Protein 9ZB7 (pdb70)

Sequence (238 aa):
HHHHHHHHHSIRLPAHLRLQPIYWSRDDVAQWLKWAENEFSSLRRRPIDSNTFEMNGKALLLLTKEDFRYRSPHSGDELYELLQHHILLGRDLLEAARAGQDDEVRILMMANGADVNATDNDGYYTPLHHLAASSNGHLEIVEVLLKNGADVNASDLTGITPLHAAAATGHLEIVEVLLKHGADVNAYYDNDGHTPLHLAAKYGHLEIVEVLLKHGADVNAQDKFGKTAFDISSIDNGNEDLAEILQK

Nearest PDB structures (foldseek):
  9dvg-assembly1_A  TM=9.161E-01  e=9.389E-30  Homo sapiens
  9db5-assembly1_A  TM=6.749E-01  e=2.651E-31  Homo sapiens
  6z4s-assembly1_AAA  TM=9.333E-01  e=9.296E-18  Rattus norvegicus
  6z4q-assembly1_AAA  TM=8.966E-01  e=7.666E-18  Rattus norvegicus
  6zin-assembly1_AAA  TM=7.649E-01  e=4.299E-18  Rattus norvegicus

GO terms:
  GO:0000977 RNA polymerase II transcription regulatory region sequence-specific DNA binding (F, IDA)
  GO:0001227 DNA-binding transcription repressor activity, RNA polymerase II-specific (F, IDA)
  GO:0000122 negative regulation of transcription by RNA polymerase II (P, IDA)
  GO:0000122 negative regulation of transcription by RNA polymerase II (P, IMP)
  GO:0071425 hematopoietic stem cell proliferation (P, IMP)
  GO:0003700 DNA-binding transcription factor activity (F, TAS)
  GO:0005829 cytosol (C, TAS)
  GO:0005886 plasma membrane (C, TAS)
  GO:0005515 protein binding (F, IPI)
  GO:0019904 protein domain specific binding (F, IPI)

Structure (mmCIF, N/CA/C/O backbone):
data_9ZB7
#
_entry.id   9ZB7
#
_cell.length_a   83.690
_cell.length_b   83.690
_cell.length_c   58.491
_cell.angle_alpha   90.000
_cell.angle_beta   90.000
_cell.angle_gamma   120.000
#
_symmetry.space_group_name_H-M   'P 65'
#
loop_
_entity.id
_entity.type
_entity.pdbx_description
1 polymer 'Transcription factor ETV6,DARPin'
2 non-polymer '2-OXOGLUTARIC ACID'
3 non-polymer 'AMMONIUM ION'
4 non-polymer GLYCEROL
5 non-polymer ETHANOL
6 non-polymer 'POTASSIUM ION'
7 non-polymer 'CHLORIDE ION'
8 non-polymer 'PHOSPHATE ION'
9 water water
#
loop_
_atom_site.group_PDB
_atom_site.id
_atom_site.type_symbol
_atom_site.label_atom_id
_atom_site.label_alt_id
_atom_site.label_comp_id
_atom_site.label_asym_id
_atom_site.label_entity_id
_atom_site.label_seq_id
_atom_site.pdbx_PDB_ins_code
_atom_site.Cartn_x
_atom_site.Cartn_y
_atom_site.Cartn_z
_atom_site.occupancy
_atom_site.B_iso_or_equiv
_atom_site.auth_seq_id
_atom_site.auth_comp_id
_atom_site.auth_asym_id
_atom_site.auth_atom_id
_atom_site.pdbx_PDB_model_num
ATOM 1 N N . HIS A 1 4 ? 20.57600 -35.29200 1.99200 1.000 41.64371 4 HIS A N 1
ATOM 2 C CA . HIS A 1 4 ? 19.60600 -36.03700 2.76700 1.000 26.21126 4 HIS A CA 1
ATOM 3 C C . HIS A 1 4 ? 20.16500 -36.67800 4.00000 1.000 34.13856 4 HIS A C 1
ATOM 4 N N . HIS A 1 5 ? 19.38100 -36.51900 5.06000 1.000 37.07485 5 HIS A N 1
ATOM 5 C CA . HIS A 1 5 ? 19.84900 -36.77800 6.41800 1.000 34.34023 5 HIS A CA 1
ATOM 6 C C . HIS A 1 5 ? 18.65500 -36.96600 7.35300 1.000 28.21056 5 HIS A C 1
ATOM 7 O O . HIS A 1 5 ? 17.48500 -37.02400 6.94100 1.000 24.98313 5 HIS A O 1
ATOM 14 N N . HIS A 1 6 ? 18.99600 -37.16900 8.61500 1.000 28.31275 6 HIS A N 1
ATOM 15 C CA . HIS A 1 6 ? 18.01700 -37.35600 9.67500 1.000 27.43059 6 HIS A CA 1
ATOM 16 C C . HIS A 1 6 ? 17.80100 -35.97400 10.26100 1.000 27.80461 6 HIS A C 1
ATOM 17 O O . HIS A 1 6 ? 18.70200 -35.41200 10.88000 1.000 29.72103 6 HIS A O 1
ATOM 21 N N . HIS A 1 7 ? 16.64300 -35.40500 10.01800 1.000 27.32963 7 HIS A N 1
ATOM 22 C CA . HIS A 1 7 ? 16.36100 -34.05400 10.46600 1.000 27.28528 7 HIS A CA 1
ATOM 23 C C . HIS A 1 7 ? 15.87500 -34.10500 11.89200 1.000 31.17386 7 HIS A C 1
ATOM 24 O O . HIS A 1 7 ? 15.67300 -35.17900 12.46900 1.000 33.39496 7 HIS A O 1
ATOM 38 N N . HIS A 1 8 ? 15.74900 -32.92100 12.48800 1.000 31.33607 8 HIS A N 1
ATOM 39 C CA . HIS A 1 8 ? 15.37400 -32.78900 13.88400 1.000 32.41051 8 HIS A CA 1
ATOM 40 C C . HIS A 1 8 ? 14.36300 -31.65700 14.01500 1.000 31.87083 8 HIS A C 1
ATOM 41 O O . HIS A 1 8 ? 13.94500 -31.04700 13.02400 1.000 29.52863 8 HIS A O 1
ATOM 45 N N . HIS A 1 9 ? 13.94400 -31.39300 15.24700 1.000 33.95185 9 HIS A N 1
ATOM 46 C CA . HIS A 1 9 ? 13.03300 -30.28700 15.48600 1.000 35.51715 9 HIS A CA 1
ATOM 47 C C . HIS A 1 9 ? 13.71800 -28.96400 15.15800 1.000 34.18195 9 HIS A C 1
ATOM 48 O O . HIS A 1 9 ? 14.94700 -28.85700 15.11300 1.000 34.80599 9 HIS A O 1
ATOM 62 N N . HIS A 1 10 ? 12.89700 -27.94400 14.94700 1.000 32.43878 10 HIS A N 1
ATOM 63 C CA . HIS A 1 10 ? 13.41700 -26.58800 14.65900 1.000 33.67864 10 HIS A CA 1
ATOM 64 C C . HIS A 1 10 ? 14.04000 -26.04600 15.94300 1.000 36.27372 10 HIS A C 1
ATOM 65 O O . HIS A 1 10 ? 13.33400 -25.87800 16.94300 1.000 35.20410 10 HIS A O 1
ATOM 79 N N . HIS A 1 11 ? 15.32900 -25.76500 15.89700 1.000 37.92492 11 HIS A N 1
ATOM 80 C CA . HIS A 1 11 ? 16.03700 -25.25500 17.09400 1.000 42.84959 11 HIS A CA 1
ATOM 81 C C . HIS A 1 11 ? 15.40900 -23.93600 17.53400 1.000 41.03214 11 HIS A C 1
ATOM 82 O O . HIS A 1 11 ? 15.24900 -23.06600 16.67300 1.000 38.88352 11 HIS A O 1
ATOM 96 N N . HIS A 1 12 ? 14.97800 -23.86000 18.79100 1.000 40.89714 12 HIS A N 1
ATOM 97 C CA . HIS A 1 12 ? 14.43000 -22.61700 19.39700 1.000 40.55731 12 HIS A CA 1
ATOM 98 C C . HIS A 1 12 ? 12.91800 -22.75100 19.55200 1.000 39.87982 12 HIS A C 1
ATOM 99 O O . HIS A 1 12 ? 12.30900 -21.89600 20.20800 1.000 41.40336 12 HIS A O 1
ATOM 102 N N . SER A 1 13 ? 12.33400 -23.79500 18.98200 1.000 38.05254 13 SER A N 1
ATOM 103 C CA . SER A 1 13 ? 10.88500 -24.02500 19.17000 1.000 37.88719 13 SER A CA 1
ATOM 104 C C . SER A 1 13 ? 10.64100 -24.45700 20.62100 1.000 37.68642 13 SER A C 1
ATOM 105 O O . SER A 1 13 ? 11.46100 -25.20800 21.16900 1.000 38.58255 13 SER A O 1
ATOM 113 N N . ILE A 1 14 ? 9.54900 -23.98300 21.20200 1.000 36.11373 14 ILE A N 1
ATOM 114 C CA . ILE A 1 14 ? 9.20100 -24.36500 22.59600 1.000 36.72409 14 ILE A CA 1
ATOM 115 C C . ILE A 1 14 ? 8.70600 -25.81300 22.56700 1.000 33.23684 14 ILE A C 1
ATOM 116 O O . ILE A 1 14 ? 7.75500 -26.09100 21.83000 1.000 34.44348 14 ILE A O 1
ATOM 132 N N . ARG A 1 15 ? 9.36300 -26.68900 23.30600 1.000 29.66410 15 ARG A N 1
ATOM 133 C CA . ARG A 1 15 ? 8.92900 -28.10200 23.42600 1.000 29.89182 15 ARG A CA 1
ATOM 134 C C . ARG A 1 15 ? 8.60400 -28.35200 24.90000 1.000 28.97949 15 ARG A C 1
ATOM 135 O O . ARG A 1 15 ? 9.51400 -28.31900 25.72900 1.000 30.30374 15 ARG A O 1
ATOM 156 N N . LEU A 1 16 ? 7.34200 -28.62100 25.20300 1.000 27.71769 16 LEU A N 1
ATOM 157 C CA . LEU A 1 16 ? 6.93300 -28.73900 26.58900 1.000 26.81364 16 LEU A CA 1
ATOM 158 C C . LEU A 1 16 ? 7.22700 -30.13400 27.13800 1.000 27.45267 16 LEU A C 1
ATOM 159 O O . LEU A 1 16 ? 7.21200 -31.12600 26.39600 1.000 30.57063 16 LEU A O 1
ATOM 175 N N . PRO A 1 17 ? 7.47900 -30.23900 28.43900 1.000 26.90850 17 PRO A N 1
ATOM 176 C CA . PRO A 1 17 ? 7.66400 -31.56500 29.04900 1.000 27.98927 17 PRO A CA 1
ATOM 177 C C . PRO A 1 17 ? 6.37200 -32.36400 29.13900 1.000 27.71713 17 PRO A C 1
ATOM 178 O O . PRO A 1 17 ? 5.28500 -31.84700 28.85200 1.000 27.85240 17 PRO A O 1
ATOM 189 N N . ALA A 1 18 ? 6.48600 -33.61700 29.59700 1.000 28.90098 18 ALA A N 1
ATOM 190 C CA . ALA A 1 18 ? 5.38800 -34.57100 29.46400 1.000 29.47551 18 ALA A CA 1
ATOM 191 C C . ALA A 1 18 ? 4.16300 -34.16400 30.27000 1.000 27.49799 18 ALA A C 1
ATOM 192 O O . ALA A 1 18 ? 3.02700 -34.36800 29.82300 1.000 27.72758 18 ALA A O 1
ATOM 199 N N . HIS A 1 19 ? 4.35800 -33.63600 31.47900 1.000 26.90729 19 HIS A N 1
ATOM 200 C CA . HIS A 1 19 ? 3.20700 -33.24200 32.28700 1.000 27.94693 19 HIS A CA 1
ATOM 201 C C . HIS A 1 19 ? 2.44300 -32.07100 31.68500 1.000 25.35469 19 HIS A C 1
ATOM 202 O O . HIS A 1 19 ? 1.31500 -31.79900 32.12200 1.000 27.21155 19 HIS A O 1
ATOM 216 N N . LEU A 1 20 ? 3.02800 -31.36800 30.70900 1.000 24.14683 20 LEU A N 1
ATOM 217 C CA . LEU A 1 20 ? 2.42900 -30.16800 30.14100 1.000 24.05413 20 LEU A CA 1
ATOM 218 C C . LEU A 1 20 ? 1.95500 -30.36100 28.70900 1.000 24.20733 20 LEU A C 1
ATOM 219 O O . LEU A 1 20 ? 1.72600 -29.37600 28.00100 1.000 26.08741 20 LEU A O 1
ATOM 235 N N . ARG A 1 21 ? 1.74900 -31.61700 28.29500 1.000 24.93834 21 ARG A N 1
ATOM 236 C CA . ARG A 1 21 ? 1.26700 -31.91800 26.95100 1.000 26.05336 21 ARG A CA 1
ATOM 237 C C . ARG A 1 21 ? -0.14300 -31.38500 26.71600 1.000 24.20305 21 ARG A C 1
ATOM 238 O O . ARG A 1 21 ? -0.48400 -31.01400 25.58100 1.000 28.06202 21 ARG A O 1
ATOM 242 N N . LEU A 1 22 ? -0.96000 -31.29600 27.75900 1.000 23.99777 22 LEU A N 1
ATOM 243 C CA . LEU A 1 22 ? -2.32000 -30.85600 27.54200 1.000 22.61935 22 LEU A CA 1
ATOM 244 C C . LEU A 1 22 ? -2.36800 -29.33900 27.36900 1.000 19.70578 22 LEU A C 1
ATOM 245 O O . LEU A 1 22 ? -1.45800 -28.60200 27.76000 1.000 20.15485 22 LEU A O 1
ATOM 261 N N . GLN A 1 23 ? -3.46800 -28.87500 26.79900 1.000 18.94504 23 GLN A N 1
ATOM 262 C CA . GLN A 1 23 ? -3.69700 -27.44900 26.72900 1.000 18.90510 23 GLN A CA 1
ATOM 263 C C . GLN A 1 23 ? -3.72200 -26.87800 28.14500 1.000 16.73116 23 GLN A C 1
ATOM 264 O O . GLN A 1 23 ? -4.21100 -27.53500 29.07200 1.000 16.80517 23 GLN A O 1
ATOM 278 N N . PRO A 1 24 ? -3.28800 -25.62200 28.31800 1.000 16.05519 24 PRO A N 1
ATOM 279 C CA . PRO A 1 24 ? -3.25600 -25.02300 29.65700 1.000 15.11368 24 PRO A CA 1
ATOM 280 C C . PRO A 1 24 ? -4.58600 -25.03000 30.38000 1.000 15.63661 24 PRO A C 1
ATOM 281 O O . PRO A 1 24 ? -4.58400 -25.12500 31.61100 1.000 16.00211 24 PRO A O 1
ATOM 292 N N . ILE A 1 25 ? -5.72100 -24.95300 29.68100 1.000 15.71845 25 ILE A N 1
ATOM 293 C CA . ILE A 1 25 ? -7.00100 -25.02900 30.37900 1.000 18.66500 25 ILE A CA 1
ATOM 294 C C . ILE A 1 25 ? -7.14600 -26.31300 31.18200 1.000 17.61492 25 ILE A C 1
ATOM 295 O O . ILE A 1 25 ? -7.94500 -26.37500 32.1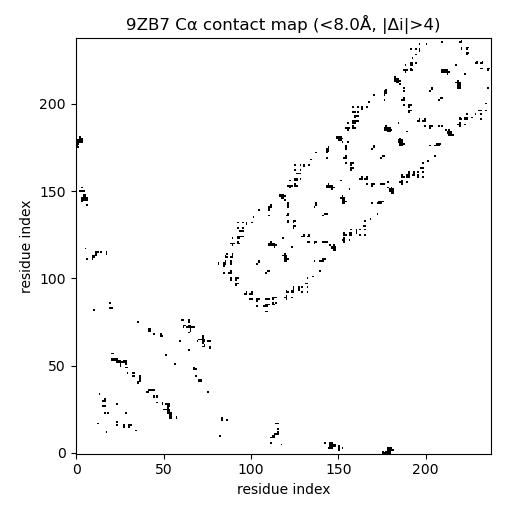1400 1.000 19.77500 25 ILE A O 1
ATOM 311 N N . TYR A 1 26 ? -6.42900 -27.35900 30.81600 1.000 17.56035 26 TYR A N 1
ATOM 312 C CA . TYR A 1 26 ? -6.50900 -28.62700 31.51700 1.000 18.28276 26 TYR A CA 1
ATOM 313 C C . TYR A 1 26 ? -5.39200 -28.81300 32.52600 1.000 17.40335 26 TYR A C 1
ATOM 314 O O . TYR A 1 26 ? -5.33200 -29.86700 33.16500 1.000 19.63739 26 TYR A O 1
ATOM 332 N N . TRP A 1 27 ? -4.51500 -27.82500 32.70500 1.000 15.51482 27 TRP A N 1
ATOM 333 C CA . TRP A 1 27 ? -3.42400 -28.00500 33.64900 1.000 15.25691 27 TRP A CA 1
ATOM 334 C C . TRP A 1 27 ? -3.96600 -28.02400 35.06200 1.000 14.91068 27 TRP A C 1
ATOM 335 O O . TRP A 1 27 ? -4.74500 -27.14600 35.45900 1.000 15.30926 27 TRP A O 1
ATOM 356 N N . SER A 1 28 ? -3.53000 -29.01500 35.82400 1.000 14.15659 28 SER A N 1
ATOM 357 C CA . SER A 1 28 ? -3.87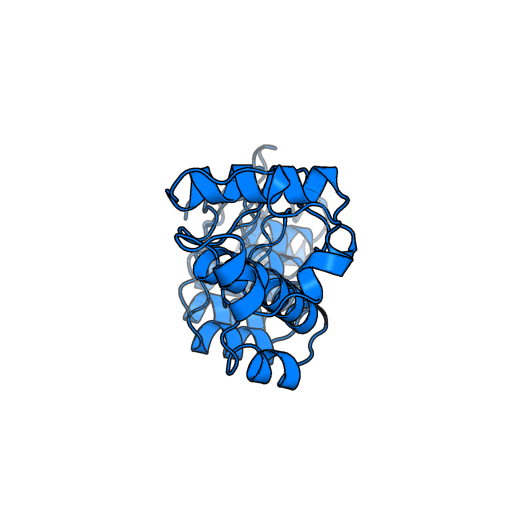000 -29.11400 37.22600 1.000 14.76440 28 SER A CA 1
ATOM 358 C C . SER A 1 28 ? -3.02100 -28.14300 38.03800 1.000 14.25648 28 SER A C 1
ATOM 359 O O . SER A 1 28 ? -2.08600 -27.51500 37.53700 1.000 14.76804 28 SER A O 1
ATOM 367 N N . ARG A 1 29 ? -3.31100 -28.08000 39.33100 1.000 15.45743 29 ARG A N 1
ATOM 368 C CA . ARG A 1 29 ? -2.43500 -27.36400 40.24900 1.000 16.13613 29 ARG A CA 1
ATOM 369 C C . ARG A 1 29 ? -0.99500 -27.87500 40.17400 1.000 16.57277 29 ARG A C 1
ATOM 370 O O . ARG A 1 29 ? -0.04800 -27.08400 40.18200 1.000 18.12975 29 ARG A O 1
ATOM 391 N N . ASP A 1 30 ? -0.80500 -29.19200 40.16500 1.000 18.09862 30 ASP A N 1
ATOM 392 C CA . ASP A 1 30 ? 0.53500 -29.76000 40.03600 1.000 20.13792 30 ASP A CA 1
ATOM 393 C C . ASP A 1 30 ? 1.20100 -29.33200 38.73900 1.000 17.58078 30 ASP A C 1
ATOM 394 O O . ASP A 1 30 ? 2.39800 -29.01000 38.73000 1.000 19.96336 30 ASP A O 1
ATOM 403 N N . ASP A 1 31 ? 0.44400 -29.31500 37.64200 1.000 17.37705 31 ASP A N 1
ATOM 404 C CA . ASP A 1 31 ? 1.01300 -28.93900 36.35300 1.000 16.58538 31 ASP A CA 1
ATOM 405 C C . ASP A 1 31 ? 1.49600 -27.50300 36.35900 1.000 15.99316 31 ASP A C 1
ATOM 406 O O . ASP A 1 31 ? 2.52600 -27.19900 35.76100 1.000 16.34161 31 ASP A O 1
ATOM 415 N N . VAL A 1 32 ? 0.75200 -26.59500 37.00200 1.000 15.67510 32 VAL A N 1
ATOM 416 C CA . VAL A 1 32 ? 1.18700 -25.20500 37.09000 1.000 14.92557 32 VAL A CA 1
ATOM 417 C C . VAL A 1 32 ? 2.53300 -25.12000 37.78500 1.000 15.13292 32 VAL A C 1
ATOM 418 O O . VAL A 1 32 ? 3.44200 -24.42900 37.31800 1.000 15.99411 32 VAL A O 1
ATOM 431 N N . ALA A 1 33 ? 2.69900 -25.87100 38.87300 1.000 16.44102 33 ALA A N 1
ATOM 432 C CA . ALA A 1 33 ? 3.97500 -25.87800 39.57600 1.000 17.63793 33 ALA A CA 1
ATOM 433 C C . ALA A 1 33 ? 5.07900 -26.43600 38.68600 1.000 17.59986 33 ALA A C 1
ATOM 434 O O . ALA A 1 33 ? 6.20100 -25.91300 38.66600 1.000 18.93902 33 ALA A O 1
ATOM 441 N N . GLN A 1 34 ? 4.78100 -27.49800 37.94300 1.000 18.08125 34 GLN A N 1
ATOM 442 C CA . GLN A 1 34 ? 5.78800 -28.05500 37.04200 1.000 19.65960 34 GLN A CA 1
ATOM 443 C C . GLN A 1 34 ? 6.15500 -27.07600 35.93500 1.000 18.09868 34 GLN A C 1
ATOM 444 O O . GLN A 1 34 ? 7.31000 -27.02600 35.49900 1.000 19.05675 34 GLN A O 1
ATOM 458 N N . TRP A 1 35 ? 5.17000 -26.33200 35.43300 1.000 17.39972 35 TRP A N 1
ATOM 459 C CA . TRP A 1 35 ? 5.45000 -25.34500 34.39600 1.000 15.29923 35 TRP A CA 1
ATOM 460 C C . TRP A 1 35 ? 6.41600 -24.29000 34.90600 1.000 15.37382 35 TRP A C 1
ATOM 461 O O . TRP A 1 35 ? 7.34900 -23.90300 34.19900 1.000 16.04664 35 TRP A O 1
ATOM 482 N N . LEU A 1 36 ? 6.19500 -23.79400 36.12200 1.000 15.38500 36 LEU A N 1
ATOM 483 C CA . LEU A 1 36 ? 7.10500 -22.79500 36.67400 1.000 16.55377 36 LEU A CA 1
ATOM 484 C C . LEU A 1 36 ? 8.52300 -23.33500 36.78200 1.000 16.41235 36 LEU A C 1
ATOM 485 O O . LEU A 1 36 ? 9.48800 -22.63700 36.45100 1.000 17.05482 36 LEU A O 1
ATOM 501 N N . LYS A 1 37 ? 8.66900 -24.57500 37.24800 1.000 17.88248 37 LYS A N 1
ATOM 502 C CA . LYS A 1 37 ? 9.99700 -25.16800 37.39800 1.000 19.03765 37 LYS A CA 1
ATOM 503 C C . LYS A 1 37 ? 10.65900 -25.37400 36.04600 1.000 18.88404 37 LYS A C 1
ATOM 504 O O . LYS A 1 37 ? 11.85600 -25.09000 35.87600 1.000 19.70061 37 LYS A O 1
ATOM 508 N N . TRP A 1 38 ? 9.89000 -25.85100 35.06700 1.000 17.84110 38 TRP A N 1
ATOM 509 C CA . TRP A 1 38 ? 10.44900 -26.05300 33.74100 1.000 16.83608 38 TRP A CA 1
ATOM 510 C C . TRP A 1 38 ? 10.87200 -24.72900 33.14200 1.000 15.73155 38 TRP A C 1
ATOM 511 O O . TRP A 1 38 ? 11.96300 -24.62200 32.57000 1.000 17.17962 38 TRP A O 1
ATOM 532 N N . ALA A 1 39 ? 10.02400 -23.70900 33.26400 1.000 15.55453 39 ALA A N 1
ATOM 533 C CA . ALA A 1 39 ? 10.32100 -22.40800 32.68000 1.000 15.19570 39 ALA A CA 1
ATOM 534 C C . ALA A 1 39 ? 11.55800 -21.78500 33.29400 1.000 15.39773 39 ALA A C 1
ATOM 535 O O . ALA A 1 39 ? 12.37200 -21.18500 32.58900 1.000 15.16948 39 ALA A O 1
ATOM 542 N N . GLU A 1 40 ? 11.71700 -21.90400 34.60800 1.000 16.06780 40 GLU A N 1
ATOM 543 C CA . GLU A 1 40 ? 12.88100 -21.32100 35.25500 1.000 16.90929 40 GLU A CA 1
ATOM 544 C C . GLU A 1 40 ? 14.15100 -21.89600 34.65600 1.000 16.03241 40 GLU A C 1
ATOM 545 O O . GLU A 1 40 ? 15.12700 -21.17700 34.41700 1.000 17.03184 40 GLU A O 1
ATOM 557 N N . ASN A 1 41 ? 14.16600 -23.20000 34.40900 1.000 17.26631 41 ASN A N 1
ATOM 558 C CA . ASN A 1 41 ? 15.35200 -23.81600 33.83300 1.000 19.03239 41 ASN A CA 1
ATOM 559 C C . ASN A 1 41 ? 15.48800 -23.51900 32.34400 1.000 17.95500 41 ASN A C 1
ATOM 560 O O . ASN A 1 41 ? 16.57200 -23.17200 31.87100 1.000 19.94826 41 ASN A O 1
ATOM 571 N N . GLU A 1 42 ? 14.40800 -23.65600 31.58400 1.000 16.88478 42 GLU A N 1
ATOM 572 C CA . GLU A 1 42 ? 14.50600 -23.49400 30.13800 1.000 16.92757 42 GLU A CA 1
ATOM 573 C C . GLU A 1 42 ? 14.90100 -22.07500 29.74400 1.000 15.02809 42 GLU A C 1
ATOM 574 O O . GLU A 1 42 ? 15.60100 -21.88300 28.73800 1.000 16.06284 42 GLU A O 1
ATOM 586 N N . PHE A 1 43 ? 14.47400 -21.08200 30.52600 1.000 14.52135 43 PHE A N 1
ATOM 587 C CA . PHE A 1 43 ? 14.64400 -19.67400 30.19100 1.000 14.80642 43 PHE A CA 1
ATOM 588 C C . PHE A 1 43 ? 15.65100 -18.98500 31.09000 1.000 14.07346 43 PHE A C 1
ATOM 589 O O . PHE A 1 43 ? 15.85300 -17.77600 30.95700 1.000 14.55140 43 PHE A O 1
ATOM 606 N N . SER A 1 44 ? 16.31900 -19.74700 31.95900 1.000 13.63326 44 SER A N 1
ATOM 607 C CA A SER A 1 44 ? 17.35300 -19.22600 32.85700 0.739 14.16734 44 SER A CA 1
ATOM 608 C CA B SER A 1 44 ? 17.35300 -19.22700 32.85300 0.261 14.43838 44 SER A CA 1
ATOM 609 C C . SER A 1 44 ? 16.85400 -18.04000 33.67600 1.000 14.88626 44 SER A C 1
ATOM 610 O O . SER A 1 44 ? 17.50800 -17.00500 33.77700 1.000 16.20192 44 SER A O 1
ATOM 625 N N . LEU A 1 45 ? 15.70400 -18.22200 34.31000 1.000 15.13481 45 LEU A N 1
ATOM 626 C CA . LEU A 1 45 ? 15.07100 -17.17200 35.09500 1.000 16.22096 45 LEU A CA 1
ATOM 627 C C . LEU A 1 45 ? 15.55000 -17.20000 36.54500 1.000 19.81034 45 LEU A C 1
ATOM 628 O O . LEU A 1 45 ? 16.07000 -18.19800 37.02800 1.000 20.55948 45 LEU A O 1
ATOM 644 N N . ARG A 1 46 ? 15.36900 -16.07600 37.23900 1.000 21.40815 46 ARG A N 1
ATOM 645 C CA A ARG A 1 46 ? 15.59200 -16.03400 38.67800 0.380 25.21093 46 ARG A CA 1
ATOM 646 C CA B ARG A 1 46 ? 15.57400 -16.01200 38.68100 0.449 24.79439 46 ARG A CA 1
ATOM 647 C CA C ARG A 1 46 ? 15.65300 -16.10000 38.66000 0.171 21.02926 46 ARG A CA 1
ATOM 648 C C . ARG A 1 46 ? 14.67900 -17.03300 39.37000 1.000 23.78720 46 ARG A C 1
ATOM 649 O O . ARG A 1 46 ? 13.62700 -17.40100 38.84200 1.000 22.45077 46 ARG A O 1
ATOM 667 N N . PRO A 1 47 ? 15.03300 -17.49800 40.56100 1.000 26.84973 47 PRO A N 1
ATOM 668 C CA . PRO A 1 47 ? 14.21100 -18.52600 41.21300 1.000 27.81746 47 PRO A CA 1
ATOM 669 C C . PRO A 1 47 ? 12.75800 -18.10700 41.38700 1.000 28.68678 47 PRO A C 1
ATOM 670 O O . PRO A 1 47 ? 12.45200 -16.98600 41.79400 1.000 29.56708 47 PRO A O 1
ATOM 681 N N . ILE A 1 48 ? 11.86100 -19.03300 41.07300 1.000 28.98932 48 ILE A N 1
ATOM 682 C CA . ILE A 1 48 ? 10.42500 -18.81500 41.18100 1.000 32.08408 48 ILE A CA 1
ATOM 683 C C . ILE A 1 48 ? 9.90700 -19.71300 42.29800 1.000 37.42063 48 ILE A C 1
ATOM 684 O O . ILE A 1 48 ? 10.09200 -20.93600 42.26100 1.000 38.55392 48 ILE A O 1
ATOM 700 N N . ASP A 1 49 ? 9.25200 -19.10300 43.28300 1.000 42.47062 49 ASP A N 1
ATOM 701 C CA . ASP A 1 49 ? 8.57800 -19.83200 44.35400 1.000 48.36742 49 ASP A CA 1
ATOM 702 C C . ASP A 1 49 ? 7.24400 -20.35500 43.83400 1.000 44.87880 49 ASP A C 1
ATOM 703 O O . ASP A 1 49 ? 6.38600 -19.56600 43.42800 1.000 45.05286 49 ASP A O 1
ATOM 712 N N . SER A 1 50 ? 7.06400 -21.68000 43.85100 1.000 44.19036 50 SER A N 1
ATOM 713 C CA . SER A 1 50 ? 5.84000 -22.25200 43.29500 1.000 43.53205 50 SER A CA 1
ATOM 714 C C . SER A 1 50 ? 4.60300 -21.75100 44.03100 1.000 39.60230 50 SER A C 1
ATOM 715 O O . SER A 1 50 ? 3.50500 -21.71100 43.45800 1.000 40.06129 50 SER A O 1
ATOM 723 N N . ASN A 1 51 ? 4.75000 -21.37900 45.29600 1.000 35.15268 51 ASN A N 1
ATOM 724 C CA . ASN A 1 51 ? 3.59300 -20.90700 46.04500 1.000 33.60536 51 ASN A CA 1
ATOM 725 C C . ASN A 1 51 ? 3.14100 -19.52500 45.60400 1.000 32.87505 51 ASN A C 1
ATOM 726 O O . ASN A 1 51 ? 2.16000 -19.01400 46.14900 1.000 33.10885 51 ASN A O 1
ATOM 737 N N . THR A 1 52 ? 3.83800 -18.89800 44.65700 1.000 29.87353 52 THR A N 1
ATOM 738 C CA . THR A 1 52 ? 3.40100 -17.60700 44.14500 1.000 29.48976 52 THR A CA 1
ATOM 739 C C . THR A 1 52 ? 2.31000 -17.73700 43.09900 1.000 24.57257 52 THR A C 1
ATOM 740 O O . THR A 1 52 ? 1.77300 -16.71600 42.67600 1.000 25.30030 52 THR A O 1
ATOM 751 N N . PHE A 1 53 ? 1.98900 -18.95900 42.65400 1.000 20.57061 53 PHE A N 1
ATOM 752 C CA . PHE A 1 53 ? 0.83900 -19.20100 41.76600 1.000 18.32892 53 PHE A CA 1
ATOM 753 C C . PHE A 1 53 ? 0.02200 -20.39400 42.25800 1.000 18.11978 53 PHE A C 1
ATOM 754 O O . PHE A 1 53 ? 0.10800 -21.48400 41.69900 1.000 20.35973 53 PHE A O 1
ATOM 771 N N . GLU A 1 54 ? -0.78400 -20.18700 43.28600 1.000 16.76191 54 GLU A N 1
ATOM 772 C CA . GLU A 1 54 ? -1.55700 -21.27500 43.89500 1.000 17.83692 54 GLU A CA 1
ATOM 773 C C . GLU A 1 54 ? -2.90400 -21.38500 43.18800 1.000 16.25672 54 GLU A C 1
ATOM 774 O O . GLU A 1 54 ? -3.92600 -20.87000 43.64900 1.000 17.23732 54 GLU A O 1
ATOM 786 N N . MET A 1 55 ? -2.89400 -22.07500 42.04300 1.000 16.39172 55 MET A N 1
ATOM 787 C CA . MET A 1 55 ? -4.06000 -22.12800 41.17200 1.000 14.80854 55 MET A CA 1
ATOM 788 C C . MET A 1 55 ? -3.81000 -23.13100 40.05300 1.000 14.02756 55 MET A C 1
ATOM 789 O O . MET A 1 55 ? -2.69300 -23.61800 39.86200 1.000 15.97704 55 MET A O 1
ATOM 803 N N . ASN A 1 56 ? -4.86500 -23.43000 39.30400 1.000 13.42372 56 ASN A N 1
ATOM 804 C CA . ASN A 1 56 ? -4.75400 -24.31800 38.15800 1.000 13.39395 56 ASN A CA 1
ATOM 805 C C . ASN A 1 56 ? -4.60000 -23.52900 36.85800 1.000 13.84881 56 ASN A C 1
ATOM 806 O O . ASN A 1 56 ? -4.47900 -22.31600 36.83500 1.000 14.27287 56 ASN A O 1
ATOM 817 N N . GLY A 1 57 ? -4.54400 -24.25200 35.74700 1.000 13.72892 57 GLY A N 1
ATOM 818 C CA . GLY A 1 57 ? -4.30500 -23.59500 34.47800 1.000 14.87073 57 GLY A CA 1
ATOM 819 C C . GLY A 1 57 ? -5.42300 -22.66600 34.06900 1.000 14.93647 57 GLY A C 1
ATOM 820 O O . GLY A 1 57 ? -5.17200 -21.60900 33.48700 1.000 15.21010 57 GLY A O 1
ATOM 824 N N . LYS A 1 58 ? -6.66800 -23.06400 34.30700 1.000 14.51653 58 LYS A N 1
ATOM 825 C CA . LYS A 1 58 ? -7.78200 -22.17100 34.01200 1.000 16.79460 58 LYS A CA 1
ATOM 826 C C . LYS A 1 58 ? -7.59700 -20.83100 34.69800 1.000 15.71657 58 LYS A C 1
ATOM 827 O O . LYS A 1 58 ? -7.89600 -19.77200 34.12800 1.000 17.68102 58 LYS A O 1
ATOM 846 N N . ALA A 1 59 ? -7.13900 -20.86700 35.94100 1.000 14.85760 59 ALA A N 1
ATOM 847 C CA . ALA A 1 59 ? -6.90700 -19.64300 36.69700 1.000 15.29643 59 ALA A CA 1
ATOM 848 C C . ALA A 1 59 ? -5.76600 -18.84600 36.09400 1.000 15.95408 59 ALA A C 1
ATOM 849 O O . ALA A 1 59 ? -5.83200 -17.61900 36.00200 1.000 16.22255 59 ALA A O 1
ATOM 856 N N . LEU A 1 60 ? -4.69100 -19.52600 35.70000 1.000 14.97106 60 LEU A N 1
ATOM 857 C CA . LEU A 1 60 ? -3.56400 -18.82600 35.09400 1.000 15.55174 60 LEU A CA 1
ATOM 858 C C . LEU A 1 60 ? -4.02000 -18.02300 33.90900 1.000 15.10133 60 LEU A C 1
ATOM 859 O O . LEU A 1 60 ? -3.50800 -16.92800 33.64400 1.000 16.37786 60 LEU A O 1
ATOM 875 N N . LEU A 1 61 ? -4.94700 -18.57600 33.13500 1.000 14.54108 61 LEU A N 1
ATOM 876 C CA . LEU A 1 61 ? -5.42100 -17.91900 31.92200 1.000 15.45400 61 LEU A CA 1
ATOM 877 C C . LEU A 1 61 ? -6.22900 -16.65800 32.18600 1.000 15.44639 61 LEU A C 1
ATOM 878 O O . LEU A 1 61 ? -6.42200 -15.85200 31.26700 1.000 18.87478 61 LEU A O 1
ATOM 894 N N . LEU A 1 62 ? -6.70400 -16.46400 33.41200 1.000 15.69548 62 LEU A N 1
ATOM 895 C CA . LEU A 1 62 ? -7.40400 -15.23000 33.75300 1.000 16.41631 62 LEU A CA 1
ATOM 896 C C . LEU A 1 62 ? -6.45800 -14.12300 34.18100 1.000 17.29903 62 LEU A C 1
ATOM 897 O O . LEU A 1 62 ? -6.86600 -12.96000 34.21500 1.000 18.09215 62 LEU A O 1
ATOM 913 N N . LEU A 1 63 ? -5.22500 -14.44900 34.53400 1.000 15.42396 63 LEU A N 1
ATOM 914 C CA . LEU A 1 63 ? -4.30800 -13.42300 35.00000 1.000 15.30347 63 LEU A CA 1
ATOM 915 C C . LEU A 1 63 ? -3.88100 -12.51700 33.85600 1.000 15.26367 63 LEU A C 1
ATOM 916 O O . LEU A 1 63 ? -3.64800 -12.97300 32.73400 1.000 17.43242 63 LEU A O 1
ATOM 932 N N . THR A 1 64 ? -3.72100 -11.24700 34.14900 1.000 14.23269 64 THR A N 1
ATOM 933 C CA . THR A 1 64 ? -3.16300 -10.33300 33.16700 1.000 14.54579 64 THR A CA 1
ATOM 934 C C . THR A 1 64 ? -1.64800 -10.27000 33.35200 1.000 13.26634 64 THR A C 1
ATOM 935 O O . THR A 1 64 ? -1.08300 -10.76300 34.33800 1.000 13.62029 64 THR A O 1
ATOM 946 N N . LYS A 1 65 ? -0.99200 -9.60100 32.40600 1.000 14.32539 65 LYS A N 1
ATOM 947 C CA . LYS A 1 65 ? 0.44800 -9.44700 32.51700 1.000 14.22075 65 LYS A CA 1
ATOM 948 C C . LYS A 1 65 ? 0.81300 -8.73800 33.81400 1.000 14.71833 65 LYS A C 1
ATOM 949 O O . LYS A 1 65 ? 1.79600 -9.09300 34.47800 1.000 15.13325 65 LYS A O 1
ATOM 968 N N . GLU A 1 66 ? 0.04100 -7.71300 34.17900 1.000 15.33099 66 GLU A N 1
ATOM 969 C CA . GLU A 1 66 ? 0.31500 -6.99500 35.41700 1.000 16.39284 66 GLU A CA 1
ATOM 970 C C . GLU A 1 66 ? 0.21800 -7.93100 36.62100 1.000 15.20783 66 GLU A C 1
ATOM 971 O O . GLU A 1 66 ? 0.98700 -7.80000 37.58200 1.000 16.43758 66 GLU A O 1
ATOM 975 N N . ASP A 1 67 ? -0.73100 -8.87300 36.59800 1.000 14.41246 67 ASP A N 1
ATOM 976 C CA . ASP A 1 67 ? -0.84800 -9.81800 37.70000 1.000 14.43493 67 ASP A CA 1
ATOM 977 C C . ASP A 1 67 ? 0.37500 -10.71900 37.77500 1.000 14.20110 67 ASP A C 1
ATOM 978 O O . ASP A 1 67 ? 0.87000 -11.02300 38.86600 1.000 15.46052 67 ASP A O 1
ATOM 987 N N . PHE A 1 68 ? 0.87100 -11.18000 36.62000 1.000 13.15026 68 PHE A N 1
ATOM 988 C CA . PHE A 1 68 ? 2.09600 -11.95900 36.61000 1.000 13.91459 68 PHE A CA 1
ATOM 989 C C . PHE A 1 68 ? 3.25000 -11.15600 37.17400 1.000 13.38598 68 PHE A C 1
ATOM 990 O O . PHE A 1 68 ? 4.08200 -11.69400 37.90700 1.000 14.33678 68 PHE A O 1
ATOM 1007 N N . ARG A 1 69 ? 3.36300 -9.88200 36.78000 1.000 13.64702 69 ARG A N 1
ATOM 1008 C CA . ARG A 1 69 ? 4.47200 -9.06800 37.2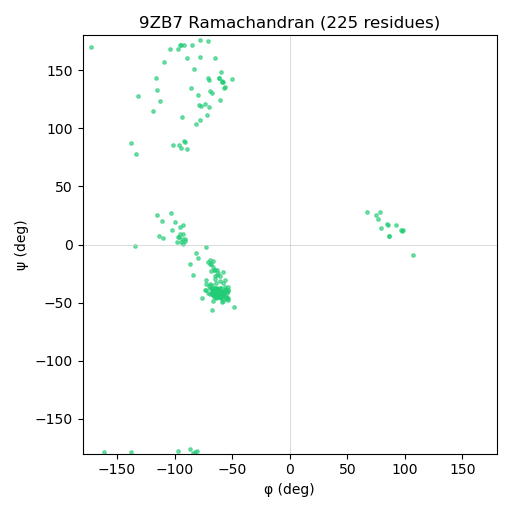6800 1.000 15.73634 69 ARG A CA 1
ATOM 1009 C C . ARG A 1 69 ? 4.38300 -8.85200 38.76500 1.000 15.74305 69 ARG A C 1
ATOM 1010 O O . ARG A 1 69 ? 5.41400 -8.79900 39.45100 1.000 17.72410 69 ARG A O 1
ATOM 1031 N N . TYR A 1 70 ? 3.16700 -8.68600 39.28400 1.000 14.82980 70 TYR A N 1
ATOM 1032 C CA . TYR A 1 70 ? 3.01700 -8.49900 40.71500 1.000 16.88664 70 TYR A CA 1
ATOM 1033 C C . TYR A 1 70 ? 3.47800 -9.73800 41.46400 1.000 16.79238 70 TYR A C 1
ATOM 1034 O O . TYR A 1 70 ? 4.15400 -9.64900 42.49200 1.000 19.22409 70 TYR A O 1
ATOM 1052 N N . ARG A 1 71 ? 3.12800 -10.90700 40.95000 1.000 16.63635 71 ARG A N 1
ATOM 1053 C CA . ARG A 1 71 ? 3.51900 -12.15900 41.57000 1.000 16.63154 71 ARG A CA 1
ATOM 1054 C C . ARG A 1 71 ? 4.99900 -12.45700 41.37200 1.000 17.04636 71 ARG A C 1
ATOM 1055 O O . ARG A 1 71 ? 5.61400 -13.07600 42.25300 1.000 20.90647 71 ARG A O 1
ATOM 1076 N N . SER A 1 72 ? 5.57000 -12.06600 40.23000 1.000 16.94788 72 SER A N 1
ATOM 1077 C CA . SER A 1 72 ? 6.97100 -12.33400 39.90800 1.000 16.66526 72 SER A CA 1
ATOM 1078 C C . SER A 1 72 ? 7.57800 -11.09100 39.28300 1.000 16.25082 72 SER A C 1
ATOM 1079 O O . SER A 1 72 ? 7.56000 -10.91700 38.06100 1.000 16.26599 72 SER A O 1
ATOM 1087 N N . PRO A 1 73 ? 8.08900 -10.18300 40.09300 1.000 18.50692 73 PRO A N 1
ATOM 1088 C CA . PRO A 1 73 ? 8.71100 -8.98600 39.51800 1.000 19.94649 73 PRO A CA 1
ATOM 1089 C C . PRO A 1 73 ? 9.78700 -9.30200 38.50300 1.000 20.17101 73 PRO A C 1
ATOM 1090 O O . PRO A 1 73 ? 9.89600 -8.59700 37.49100 1.000 22.47738 73 PRO A O 1
ATOM 1101 N N . HIS A 1 74 ? 10.57100 -10.36400 38.71500 1.000 18.89576 74 HIS A N 1
ATOM 1102 C CA . HIS A 1 74 ? 11.69000 -10.60600 37.80800 1.000 19.17730 74 HIS A CA 1
ATOM 1103 C C . HIS A 1 74 ? 11.32300 -11.35200 36.53300 1.000 17.78818 74 HIS A C 1
ATOM 1104 O O . HIS A 1 74 ? 12.03500 -11.23900 35.52300 1.000 19.46832 74 HIS A O 1
ATOM 1118 N N . SER A 1 75 ? 10.27600 -12.14800 36.56500 1.000 15.97415 75 SER A N 1
ATOM 1119 C CA . SER A 1 75 ? 10.00400 -13.05700 35.47700 1.000 15.41022 75 SER A CA 1
ATOM 1120 C C . SER A 1 75 ? 8.56200 -13.07000 35.02500 1.000 15.19841 75 SER A C 1
ATOM 1121 O O . SER A 1 75 ? 8.25000 -13.81400 34.09700 1.000 15.90806 75 SER A O 1
ATOM 1129 N N . GLY A 1 76 ? 7.68100 -12.29700 35.65100 1.000 15.03575 76 GLY A N 1
ATOM 1130 C CA . GLY A 1 76 ? 6.26600 -12.42300 35.35800 1.000 14.31168 76 GLY A CA 1
ATOM 1131 C C . GLY A 1 76 ? 5.92600 -12.14100 33.91100 1.000 14.19411 76 GLY A C 1
ATOM 1132 O O . GLY A 1 76 ? 5.10200 -12.84300 33.31700 1.000 15.19162 76 GLY A O 1
ATOM 1136 N N . ASP A 1 77 ? 6.51300 -11.09500 33.33400 1.000 14.81509 77 ASP A N 1
ATOM 1137 C CA . ASP A 1 77 ? 6.18400 -10.81100 31.94100 1.000 14.60253 77 ASP A CA 1
ATOM 1138 C C . ASP A 1 77 ? 6.62200 -11.95100 31.03800 1.000 14.33973 77 ASP A C 1
ATOM 1139 O O . ASP A 1 77 ? 5.89800 -12.31700 30.10800 1.000 14.63383 77 ASP A O 1
ATOM 1148 N N . GLU A 1 78 ? 7.77900 -12.54200 31.32000 1.000 14.48790 78 GLU A N 1
ATOM 1149 C CA . GLU A 1 78 ? 8.26000 -13.66700 30.52900 1.000 14.15757 78 GLU A CA 1
ATOM 1150 C C . GLU A 1 78 ? 7.32800 -14.85500 30.65400 1.000 13.61141 78 GLU A C 1
ATOM 1151 O O . GLU A 1 78 ? 7.02100 -15.51700 29.66000 1.000 14.36880 78 GLU A O 1
ATOM 1163 N N . LEU A 1 79 ? 6.84700 -15.11400 31.86700 1.000 13.75895 79 LEU A N 1
ATOM 1164 C CA . LEU A 1 79 ? 5.92000 -16.21600 32.06300 1.000 13.56988 79 LEU A CA 1
ATOM 1165 C C . LEU A 1 79 ? 4.61600 -15.94700 31.32700 1.000 12.96470 79 LEU A C 1
ATOM 1166 O O . LEU A 1 79 ? 4.05700 -16.85600 30.69600 1.000 13.04914 79 LEU A O 1
ATOM 1182 N N . TYR A 1 80 ? 4.11400 -14.71000 31.40200 1.000 12.67880 80 TYR A N 1
ATOM 1183 C CA . TYR A 1 80 ? 2.90400 -14.36900 30.67100 1.000 12.72111 80 TYR A CA 1
ATOM 1184 C C . TYR A 1 80 ? 3.09200 -14.58100 29.17200 1.000 12.97186 80 TYR A C 1
ATOM 1185 O O . TYR A 1 80 ? 2.21300 -15.14800 28.50100 1.000 12.87012 80 TYR A O 1
ATOM 1203 N N . GLU A 1 81 ? 4.21500 -14.11100 28.61500 1.000 13.69036 81 GLU A N 1
ATOM 1204 C CA . GLU A 1 81 ? 4.41300 -14.26500 27.17500 1.000 12.84127 81 GLU A CA 1
ATOM 1205 C C . GLU A 1 81 ? 4.62900 -15.71900 26.79900 1.000 12.81124 81 GLU A C 1
ATOM 1206 O O . GLU A 1 81 ? 4.19900 -16.14800 25.72700 1.000 13.55198 81 GLU A O 1
ATOM 1218 N N . LEU A 1 82 ? 5.27200 -16.49700 27.66500 1.000 12.95549 82 LEU A N 1
ATOM 1219 C CA . LEU A 1 82 ? 5.41400 -17.92000 27.40200 1.000 12.73349 82 LEU A CA 1
ATOM 1220 C C . LEU A 1 82 ? 4.04800 -18.58500 27.29600 1.000 12.71707 82 LEU A C 1
ATOM 1221 O O . LEU A 1 82 ? 3.78800 -19.37800 26.37500 1.000 13.71829 82 LEU A O 1
ATOM 1237 N N . LEU A 1 83 ? 3.14100 -18.25600 28.21100 1.000 12.77859 83 LEU A N 1
ATOM 1238 C CA . LEU A 1 83 ? 1.80300 -18.81900 28.13100 1.000 12.90365 83 LEU A CA 1
ATOM 1239 C C . LEU A 1 83 ? 1.10400 -18.39300 26.84800 1.000 13.87078 83 LEU A C 1
ATOM 1240 O O . LEU A 1 83 ? 0.45000 -19.21600 26.18200 1.000 14.45824 83 LEU A O 1
ATOM 1256 N N . GLN A 1 84 ? 1.25600 -17.12400 26.45500 1.000 13.78475 84 GLN A N 1
ATOM 1257 C CA . GLN A 1 84 ? 0.66500 -16.67900 25.19600 1.000 14.58682 84 GLN A CA 1
ATOM 1258 C C . GLN A 1 84 ? 1.22300 -17.47700 24.02000 1.000 14.44735 84 GLN A C 1
ATOM 1259 O O . GLN A 1 84 ? 0.49000 -17.78800 23.07300 1.000 15.69837 84 GLN A O 1
ATOM 1273 N N . HIS A 1 85 ? 2.54100 -17.69900 24.00100 1.000 14.25156 85 HIS A N 1
ATOM 1274 C CA A HIS A 1 85 ? 3.13200 -18.4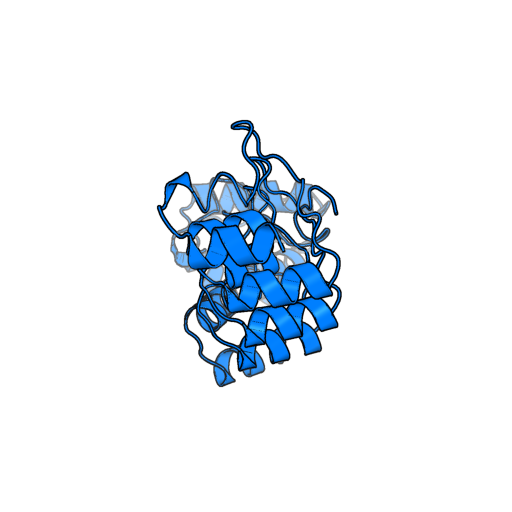5900 22.90800 0.590 14.42617 85 HIS A CA 1
ATOM 1275 C CA B HIS A 1 85 ? 3.17200 -18.47700 22.93200 0.410 14.70954 85 HIS A CA 1
ATOM 1276 C C . HIS A 1 85 ? 2.57200 -19.87300 22.85200 1.000 14.73339 85 HIS A C 1
ATOM 1277 O O . HIS A 1 85 ? 2.31800 -20.39900 21.76000 1.000 15.03772 85 HIS A O 1
ATOM 1304 N N . ILE A 1 86 ? 2.34700 -20.48800 24.01300 1.000 14.26145 86 ILE A N 1
ATOM 1305 C CA . ILE A 1 86 ? 1.77000 -21.82700 24.06500 1.000 14.68357 86 ILE A CA 1
ATOM 1306 C C . ILE A 1 86 ? 0.36200 -21.82200 23.48900 1.000 14.53606 86 ILE A C 1
ATOM 1307 O O . ILE A 1 86 ? -0.00100 -22.68100 22.67600 1.000 15.58599 86 ILE A O 1
ATOM 1323 N N . LEU A 1 87 ? -0.44100 -20.82200 23.87400 1.000 14.56398 87 LEU A N 1
ATOM 1324 C CA . LEU A 1 87 ? -1.81800 -20.74500 23.40400 1.000 14.93275 87 LEU A CA 1
ATOM 1325 C C . LEU A 1 87 ? -1.86800 -20.47300 21.90600 1.000 14.62332 87 LEU A C 1
ATOM 1326 O O . LEU A 1 87 ? -2.60900 -21.12900 21.16900 1.000 15.72537 87 LEU A O 1
ATOM 1342 N N . LEU A 1 88 ? -1.11000 -19.47500 21.44000 1.000 14.63262 88 LEU A N 1
ATOM 1343 C CA . LEU A 1 88 ? -1.17600 -19.11700 20.02600 1.000 15.33824 88 LEU A CA 1
ATOM 1344 C C . LEU A 1 88 ? -0.60000 -20.22500 19.16300 1.000 14.37733 88 LEU A C 1
ATOM 1345 O O . LEU A 1 88 ? -1.06100 -20.43300 18.03700 1.000 15.22524 88 LEU A O 1
ATOM 1361 N N . GLY A 1 89 ? 0.43500 -20.91100 19.66200 1.000 14.92241 89 GLY A N 1
ATOM 1362 C CA . GLY A 1 89 ? 1.01200 -22.00900 18.91000 1.000 15.18316 89 GLY A CA 1
ATOM 1363 C C . GLY A 1 89 ? 0.00600 -23.12100 18.69000 1.000 14.25071 89 GLY A C 1
ATOM 1364 O O . GLY A 1 89 ? -0.09900 -23.67300 17.59800 1.000 15.36053 89 GLY A O 1
ATOM 1368 N N . ARG A 1 90 ? -0.73400 -23.47900 19.73600 1.000 15.02861 90 ARG A N 1
ATOM 1369 C CA . ARG A 1 90 ? -1.77800 -24.48500 19.59500 1.000 16.28952 90 ARG A CA 1
ATOM 1370 C C . ARG A 1 90 ? -2.84700 -24.02600 18.61400 1.000 15.90584 90 ARG A C 1
ATOM 1371 O O . ARG A 1 90 ? -3.32000 -24.80700 17.77500 1.000 16.69367 90 ARG A O 1
ATOM 1392 N N . ASP A 1 91 ? -3.25800 -22.76300 18.71400 1.000 15.91052 91 ASP A N 1
ATOM 1393 C CA . ASP A 1 91 ? -4.25800 -22.24300 17.79000 1.000 16.29907 91 ASP A CA 1
ATOM 1394 C C . ASP A 1 91 ? -3.77800 -22.37100 16.35200 1.000 15.74005 91 ASP A C 1
ATOM 1395 O O . ASP A 1 91 ? -4.55100 -22.72800 15.46000 1.000 15.94907 91 ASP A O 1
ATOM 1404 N N . LEU A 1 92 ? -2.50000 -22.08800 16.11200 1.000 14.33850 92 LEU A N 1
ATOM 1405 C CA . LEU A 1 92 ? -1.98200 -22.15000 14.75400 1.000 14.47019 92 LEU A CA 1
ATOM 1406 C C . LEU A 1 92 ? -1.88600 -23.58300 14.26300 1.000 15.08073 92 LEU A C 1
ATOM 1407 O O . LEU A 1 92 ? -2.21800 -23.86800 13.11200 1.000 16.01137 92 LEU A O 1
ATOM 1423 N N . LEU A 1 93 ? -1.42500 -24.49600 15.11500 1.000 15.04667 93 LEU A N 1
ATOM 1424 C CA . LEU A 1 93 ? -1.40000 -25.90100 14.73000 1.000 15.74233 93 LEU A CA 1
ATOM 1425 C C . LEU A 1 93 ? -2.78500 -26.36900 14.32800 1.000 16.88491 93 LEU A C 1
ATOM 1426 O O . LEU A 1 93 ? -2.96000 -27.01700 13.29600 1.000 17.70859 93 LEU A O 1
ATOM 1442 N N . GLU A 1 94 ? -3.79600 -26.00600 15.11600 1.000 15.82358 94 GLU A N 1
ATOM 1443 C CA . GLU A 1 94 ? -5.15200 -26.44800 14.81900 1.000 17.07446 94 GLU A CA 1
ATOM 1444 C C . GLU A 1 94 ? -5.69200 -25.82800 13.53700 1.000 16.67128 94 GLU A C 1
ATOM 1445 O O . GLU A 1 94 ? -6.37200 -26.50400 12.75700 1.000 18.24292 94 GLU A O 1
ATOM 1452 N N . ALA A 1 95 ? -5.43500 -24.54100 13.31900 1.000 16.17543 95 ALA A N 1
ATOM 1453 C CA . ALA A 1 95 ? -5.90900 -23.89700 12.10000 1.000 16.68459 95 ALA A CA 1
ATOM 1454 C C . ALA A 1 95 ? -5.23700 -24.48700 10.86900 1.000 16.27225 95 ALA A C 1
ATOM 1455 O O . ALA A 1 95 ? -5.88200 -24.65600 9.82600 1.000 18.72427 95 ALA A O 1
ATOM 1462 N N . ALA A 1 96 ? -3.94700 -24.81300 10.97400 1.000 17.20567 96 ALA A N 1
ATOM 1463 C CA . ALA A 1 96 ? -3.23600 -25.43000 9.85900 1.000 17.60030 96 ALA A CA 1
ATOM 1464 C C . ALA A 1 96 ? -3.77000 -26.82400 9.56800 1.000 17.50611 96 ALA A C 1
ATOM 1465 O O . ALA A 1 96 ? -3.99300 -27.17500 8.40400 1.000 20.22542 96 ALA A O 1
ATOM 1472 N N . ARG A 1 97 ? -4.01700 -27.61500 10.61500 1.000 18.36501 97 ARG A N 1
ATOM 1473 C CA . ARG A 1 97 ? -4.59000 -28.94000 10.42600 1.000 19.37719 97 ARG A CA 1
ATOM 1474 C C . ARG A 1 97 ? -5.95400 -28.85500 9.76400 1.000 19.89748 97 ARG A C 1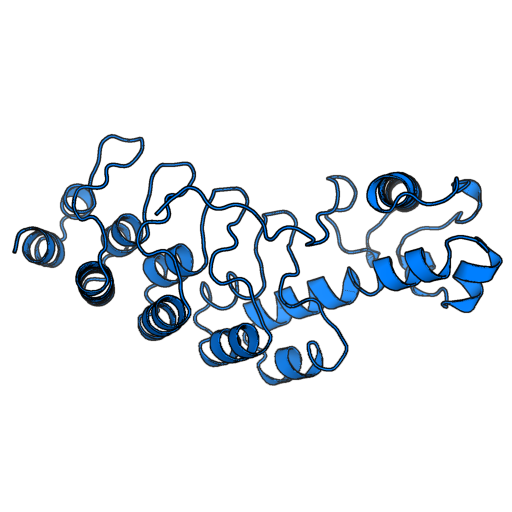
ATOM 1475 O O . ARG A 1 97 ? -6.26500 -29.63800 8.86200 1.000 20.82767 97 ARG A O 1
ATOM 1489 N N . ALA A 1 98 ? -6.79200 -27.93200 10.22400 1.000 19.80380 98 ALA A N 1
ATOM 1490 C CA . ALA A 1 98 ? -8.17200 -27.81800 9.79500 1.000 22.00580 98 ALA A CA 1
ATOM 1491 C C . ALA A 1 98 ? -8.33100 -27.11400 8.46600 1.000 24.11711 98 ALA A C 1
ATOM 1492 O O . ALA A 1 98 ? -9.42900 -27.15400 7.90100 1.000 27.16145 98 ALA A O 1
ATOM 1499 N N . GLY A 1 99 ? -7.28700 -26.47700 7.94900 1.000 23.22000 99 GLY A N 1
ATOM 1500 C CA . GLY A 1 99 ? -7.42600 -25.78000 6.68400 1.000 23.37256 99 GLY A CA 1
ATOM 1501 C C . GLY A 1 99 ? -8.10800 -24.42900 6.76400 1.000 23.46563 99 GLY A C 1
ATOM 1502 O O . GLY A 1 99 ? -8.72800 -23.99000 5.78800 1.000 25.07476 99 GLY A O 1
ATOM 1506 N N . GLN A 1 100 ? -8.01800 -23.74900 7.89900 1.000 21.92717 100 GLN A N 1
ATOM 1507 C CA . GLN A 1 100 ? -8.66500 -22.45100 8.09100 1.000 20.64904 100 GLN A CA 1
ATOM 1508 C C . GLN A 1 100 ? -7.67100 -21.37300 7.68400 1.000 20.85098 100 GLN A C 1
ATOM 1509 O O . GLN A 1 100 ? -6.89300 -20.86900 8.50000 1.000 21.92884 100 GLN A O 1
ATOM 1523 N N . ASP A 1 101 ? -7.70200 -21.03500 6.38600 1.000 22.46696 101 ASP A N 1
ATOM 1524 C CA . ASP A 1 101 ? -6.70200 -20.15000 5.79400 1.000 25.54201 101 ASP A CA 1
ATOM 1525 C C . ASP A 1 101 ? -6.68800 -18.79500 6.48100 1.000 22.26303 101 ASP A C 1
ATOM 1526 O O . ASP A 1 101 ? -5.62100 -18.26000 6.80000 1.000 23.31437 101 ASP A O 1
ATOM 1535 N N . ASP A 1 102 ? -7.86800 -18.18600 6.64900 1.000 24.19859 102 ASP A N 1
ATOM 1536 C CA . ASP A 1 102 ? -7.93400 -16.86200 7.25500 1.000 24.56843 102 ASP A CA 1
ATOM 1537 C C . ASP A 1 102 ? -7.38700 -16.88600 8.67400 1.000 22.27068 102 ASP A C 1
ATOM 1538 O O . ASP A 1 102 ? -6.62800 -15.99300 9.07000 1.000 23.74539 102 ASP A O 1
ATOM 1542 N N . GLU A 1 103 ? -7.75600 -17.90700 9.45200 1.000 21.69170 103 GLU A N 1
ATOM 1543 C CA . GLU A 1 103 ? -7.28400 -17.98900 10.82600 1.000 20.99380 103 GLU A CA 1
ATOM 1544 C C . GLU A 1 103 ? -5.77000 -18.12500 10.87600 1.000 18.63130 103 GLU A C 1
ATOM 1545 O O . GLU A 1 103 ? -5.12400 -17.53000 11.74100 1.000 19.98637 103 GLU A O 1
ATOM 1557 N N . VAL A 1 104 ? -5.17700 -18.89000 9.94900 1.000 19.47090 104 VAL A N 1
ATOM 1558 C CA . VAL A 1 104 ? -3.71400 -18.99100 9.90600 1.000 18.58612 104 VAL A CA 1
ATOM 1559 C C . VAL A 1 104 ? -3.09800 -17.61000 9.68600 1.000 18.76547 104 VAL A C 1
ATOM 1560 O O . VAL A 1 104 ? -2.15700 -17.20800 10.38100 1.000 19.55718 104 VAL A O 1
ATOM 1573 N N . ARG A 1 105 ? -3.64500 -16.85100 8.73300 1.000 21.65294 105 ARG A N 1
ATOM 1574 C CA . ARG A 1 105 ? -3.12400 -15.51200 8.46100 1.000 23.45188 105 ARG A CA 1
ATOM 1575 C C . ARG A 1 105 ? -3.24400 -14.61400 9.68300 1.000 21.11139 105 ARG A C 1
ATOM 1576 O O . ARG A 1 105 ? -2.30200 -13.88900 10.03100 1.000 23.32886 105 ARG A O 1
ATOM 1597 N N . ILE A 1 106 ? -4.40000 -14.65000 10.34200 1.000 20.49509 106 ILE A N 1
ATOM 1598 C CA . ILE A 1 106 ? -4.64500 -13.80400 11.50300 1.000 19.25376 106 ILE A CA 1
ATOM 1599 C C . ILE A 1 106 ? -3.70500 -14.16900 12.64100 1.000 18.90330 106 ILE A C 1
ATOM 1600 O O . ILE A 1 106 ? -3.11100 -13.30000 13.28300 1.000 20.18324 106 ILE A O 1
ATOM 1616 N N . LEU A 1 107 ? -3.55300 -15.45400 12.91500 1.000 18.43159 107 LEU A N 1
ATOM 1617 C CA . LEU A 1 107 ? -2.68300 -15.86600 14.00900 1.000 18.47406 107 LEU A CA 1
ATOM 1618 C C . LEU A 1 107 ? -1.24100 -15.44000 13.76400 1.000 19.49901 107 LEU A C 1
ATOM 1619 O O . LEU A 1 107 ? -0.54500 -14.99600 14.68800 1.000 21.70361 107 LEU A O 1
ATOM 1635 N N . MET A 1 108 ? -0.76900 -15.55600 12.52800 1.000 20.71301 108 MET A N 1
ATOM 1636 C CA A MET A 1 108 ? 0.58700 -15.11400 12.23900 0.539 22.90787 108 MET A CA 1
ATOM 1637 C CA B MET A 1 108 ? 0.58600 -15.11400 12.22400 0.461 22.29094 108 MET A CA 1
ATOM 1638 C C . MET A 1 108 ? 0.73100 -13.61100 12.42800 1.000 23.38611 108 MET A C 1
ATOM 1639 O O . MET A 1 108 ? 1.75500 -13.14400 12.93500 1.000 25.57789 108 MET A O 1
ATOM 1658 N N . ALA A 1 109 ? -0.28700 -12.83700 12.04200 1.000 24.33300 109 ALA A N 1
ATOM 1659 C CA . ALA A 1 109 ? -0.22500 -11.39300 12.24800 1.000 26.68860 109 ALA A CA 1
ATOM 1660 C C . ALA A 1 109 ? -0.20300 -11.04600 13.73200 1.000 26.85049 109 ALA A C 1
ATOM 1661 O O . ALA A 1 109 ? 0.33700 -10.00100 14.12000 1.000 30.05936 109 ALA A O 1
ATOM 1668 N N . ASN A 1 110 ? -0.76900 -11.91000 14.57500 1.000 25.06604 110 ASN A N 1
ATOM 1669 C CA . ASN A 1 110 ? -0.81800 -11.69400 16.01600 1.000 26.61690 110 ASN A CA 1
ATOM 1670 C C . ASN A 1 110 ? 0.35500 -12.33700 16.74700 1.000 28.71025 110 ASN A C 1
ATOM 1671 O O . ASN A 1 110 ? 0.34900 -12.38800 17.98300 1.000 31.35152 110 ASN A O 1
ATOM 1682 N N . GLY A 1 111 ? 1.35100 -12.83100 16.02300 1.000 27.04977 111 GLY A N 1
ATOM 1683 C CA . GLY A 1 111 ? 2.58700 -13.25800 16.63300 1.000 26.25571 111 GLY A CA 1
ATOM 1684 C C . GLY A 1 111 ? 2.71900 -14.73400 16.90800 1.000 21.92172 111 GLY A C 1
ATOM 1685 O O . GLY A 1 111 ? 3.67200 -15.13500 17.58600 1.000 22.53427 111 GLY A O 1
ATOM 1689 N N . ALA A 1 112 ? 1.83300 -15.56100 16.37800 1.000 19.68125 112 ALA A N 1
ATOM 1690 C CA . ALA A 1 112 ? 1.98300 -16.99600 16.57200 1.000 18.54235 112 ALA A CA 1
ATOM 1691 C C . ALA A 1 112 ? 3.29400 -17.48500 15.95700 1.000 18.63396 112 ALA A C 1
ATOM 1692 O O . ALA A 1 112 ? 3.73700 -17.00600 14.90800 1.000 21.78975 112 ALA A O 1
ATOM 1699 N N . ASP A 1 113 ? 3.92600 -18.44900 16.61300 1.000 16.81003 113 ASP A N 1
ATOM 1700 C CA . ASP A 1 113 ? 5.20600 -18.98600 16.15300 1.000 18.04202 113 ASP A CA 1
ATOM 1701 C C . ASP A 1 113 ? 4.94700 -19.92300 14.98100 1.000 16.56118 113 ASP A C 1
ATOM 1702 O O . ASP A 1 113 ? 4.30700 -20.96700 15.14100 1.000 16.87823 113 ASP A O 1
ATOM 1711 N N . VAL A 1 114 ? 5.51200 -19.58800 13.82300 1.000 16.80279 114 VAL A N 1
ATOM 1712 C CA . VAL A 1 114 ? 5.29500 -20.37800 12.62000 1.000 15.81971 114 VAL A CA 1
ATOM 1713 C C . VAL A 1 114 ? 5.84500 -21.77500 12.79400 1.000 16.13626 114 VAL A C 1
ATOM 1714 O O . VAL A 1 114 ? 5.41600 -22.71100 12.10900 1.000 18.05283 114 VAL A O 1
ATOM 1727 N N . ASN A 1 115 ? 6.84100 -21.93600 13.66600 1.000 17.01773 115 ASN A N 1
ATOM 1728 C CA . ASN A 1 115 ? 7.43700 -23.23300 13.95700 1.000 19.12648 115 ASN A CA 1
ATOM 1729 C C . ASN A 1 115 ? 6.96800 -23.81900 15.28100 1.000 19.28467 115 ASN A C 1
ATOM 1730 O O . ASN A 1 115 ? 7.67400 -24.63500 15.87900 1.000 21.83119 115 ASN A O 1
ATOM 1741 N N . ALA A 1 116 ? 5.77100 -23.45300 15.73100 1.000 17.63453 116 ALA A N 1
ATOM 1742 C CA . ALA A 1 116 ? 5.16800 -24.08900 16.89400 1.000 18.03753 116 ALA A CA 1
ATOM 1743 C C . ALA A 1 116 ? 5.20800 -25.59800 16.73400 1.000 17.46817 116 ALA A C 1
ATOM 1744 O O . ALA A 1 116 ? 5.02300 -26.12600 15.64100 1.000 19.35001 116 ALA A O 1
ATOM 1751 N N . THR A 1 117 ? 5.45100 -26.29900 17.83100 1.000 19.31257 117 THR A N 1
ATOM 1752 C CA . THR A 1 117 ? 5.63700 -27.73600 17.78000 1.000 23.59144 117 THR A CA 1
ATOM 1753 C C . THR A 1 117 ? 4.78000 -28.38800 18.85300 1.000 26.88931 117 THR A C 1
ATOM 1754 O O . THR A 1 117 ? 4.84400 -27.99300 20.02200 1.000 29.81277 117 THR A O 1
ATOM 1765 N N . ASP A 1 118 ? 3.96800 -29.37100 18.45900 1.000 27.77712 118 ASP A N 1
ATOM 1766 C CA . ASP A 1 118 ? 3.17900 -30.12600 19.42300 1.000 30.82632 118 ASP A CA 1
ATOM 1767 C C . ASP A 1 118 ? 4.01600 -31.23100 20.06300 1.000 31.69515 118 ASP A C 1
ATOM 1768 O O . ASP A 1 118 ? 5.21500 -31.37400 19.80900 1.000 31.84995 118 ASP A O 1
ATOM 1777 N N . ASN A 1 119 ? 3.37500 -32.00100 20.94300 1.000 34.89037 119 ASN A N 1
ATOM 1778 C CA . ASN A 1 119 ? 4.12200 -32.96900 21.73100 1.000 35.22162 119 ASN A CA 1
ATOM 1779 C C . ASN A 1 119 ? 4.60900 -34.14800 20.89800 1.000 34.34831 119 ASN A C 1
ATOM 1780 O O . ASN A 1 119 ? 5.46400 -34.90800 21.36500 1.000 36.50602 119 ASN A O 1
ATOM 1784 N N . ASP A 1 120 ? 4.06800 -34.33200 19.69500 1.000 31.72390 120 ASP A N 1
ATOM 1785 C CA . ASP A 1 120 ? 4.55500 -35.35200 18.76800 1.000 29.48072 120 ASP A CA 1
ATOM 1786 C C . ASP A 1 120 ? 5.57700 -34.79100 17.79500 1.000 25.01188 120 ASP A C 1
ATOM 1787 O O . ASP A 1 120 ? 6.06600 -35.51900 16.91600 1.000 23.74586 120 ASP A O 1
ATOM 1796 N N . GLY A 1 121 ? 5.91200 -33.51600 17.93100 1.000 21.87098 121 GLY A N 1
ATOM 1797 C CA . GLY A 1 121 ? 6.86500 -32.88600 17.05000 1.000 20.51784 121 GLY A CA 1
ATOM 1798 C C . GLY A 1 121 ? 6.28500 -32.33000 15.77300 1.000 18.28254 121 GLY A C 1
ATOM 1799 O O . GLY A 1 121 ? 7.05200 -31.89800 14.91100 1.000 18.13112 121 GLY A O 1
ATOM 1803 N N . TYR A 1 122 ? 4.96800 -32.32300 15.61200 1.000 17.92577 122 TYR A N 1
ATOM 1804 C CA A TYR A 1 122 ? 4.38000 -31.78000 14.39700 0.727 18.44760 122 TYR A CA 1
ATOM 1805 C CA B TYR A 1 122 ? 4.38100 -31.77800 14.39800 0.273 18.39019 122 TYR A CA 1
ATOM 1806 C C . TYR A 1 122 ? 4.40800 -30.25500 14.44400 1.000 16.77052 122 TYR A C 1
ATOM 1807 O O . TYR A 1 122 ? 4.15600 -29.64400 15.48500 1.000 18.80391 122 TYR A O 1
ATOM 1842 N N . THR A 1 123 ? 4.71200 -29.64900 13.31900 1.000 15.87983 123 THR A N 1
ATOM 1843 C CA . THR A 1 123 ? 4.62200 -28.20700 13.11400 1.000 14.78081 123 THR A CA 1
ATOM 1844 C C . THR A 1 123 ? 3.38900 -27.88100 12.28200 1.000 13.95935 123 THR A C 1
ATOM 1845 O O . THR A 1 123 ? 2.77900 -28.76300 11.67200 1.000 14.71692 123 THR A O 1
ATOM 1856 N N . PRO A 1 124 ? 3.01500 -26.60400 12.19700 1.000 14.25770 124 PRO A N 1
ATOM 1857 C CA . PRO A 1 124 ? 1.89300 -26.24300 11.31800 1.000 14.25988 124 PRO A CA 1
ATOM 1858 C C . PRO A 1 124 ? 2.12700 -26.67400 9.88200 1.000 13.51808 124 PRO A C 1
ATOM 1859 O O . PRO A 1 124 ? 1.20200 -27.13100 9.20000 1.000 14.68048 124 PRO A O 1
ATOM 1870 N N . LEU A 1 125 ? 3.35800 -26.52300 9.39700 1.000 14.20212 125 LEU A N 1
ATOM 1871 C CA . LEU A 1 125 ? 3.65500 -26.91500 8.02700 1.000 14.81597 125 LEU A CA 1
ATOM 1872 C C . LEU A 1 125 ? 3.44200 -28.41100 7.81900 1.000 13.94180 125 LEU A C 1
ATOM 1873 O O . LEU A 1 125 ? 2.89800 -28.82900 6.79800 1.000 14.78361 125 LEU A O 1
ATOM 1889 N N A HIS A 1 126 ? 3.83800 -29.23000 8.78500 0.581 13.59128 126 HIS A N 1
ATOM 1890 N N B HIS A 1 126 ? 3.90300 -29.23200 8.77200 0.419 14.98121 126 HIS A N 1
ATOM 1891 C CA A HIS A 1 126 ? 3.63300 -30.67400 8.69300 0.581 14.14481 126 HIS A CA 1
ATOM 1892 C CA B HIS A 1 126 ? 3.61800 -30.66200 8.72300 0.419 16.31002 126 HIS A CA 1
ATOM 1893 C C A HIS A 1 126 ? 2.14900 -31.01900 8.67200 0.581 13.65928 126 HIS A C 1
ATOM 1894 C C B HIS A 1 126 ? 2.12200 -30.88200 8.54700 0.419 14.60537 126 HIS A C 1
ATOM 1895 O O A HIS A 1 126 ? 1.71700 -31.87500 7.89300 0.581 14.38845 126 HIS A O 1
ATOM 1896 O O B HIS A 1 126 ? 1.66300 -31.55200 7.61300 0.419 14.18080 126 HIS A O 1
ATOM 1923 N N . LEU A 1 127 ? 1.34500 -30.33200 9.48400 1.000 14.42706 127 LEU A N 1
ATOM 1924 C CA . LEU A 1 127 ? -0.08300 -30.62200 9.53900 1.000 15.74909 127 LEU A CA 1
ATOM 1925 C C . LEU A 1 127 ? -0.78400 -30.14600 8.27200 1.000 15.80275 127 LEU A C 1
ATOM 1926 O O . LEU A 1 127 ? -1.65400 -30.83900 7.73700 1.000 16.99314 127 LEU A O 1
ATOM 1943 N N . ALA A 1 128 ? -0.39300 -28.98500 7.74800 1.000 15.71953 128 ALA A N 1
ATOM 1944 C CA . ALA A 1 128 ? -1.00600 -28.50800 6.51800 1.000 16.82532 128 ALA A CA 1
ATOM 1945 C C . ALA A 1 128 ? -0.63100 -29.40100 5.34600 1.000 16.25067 128 ALA A C 1
ATOM 1946 O O . ALA A 1 128 ? -1.46400 -29.68000 4.47800 1.000 17.86701 128 ALA A O 1
ATOM 1953 N N . ALA A 1 129 ? 0.61300 -29.87100 5.31200 1.000 15.57854 129 ALA A N 1
ATOM 1954 C CA . ALA A 1 129 ? 1.04000 -30.75600 4.23500 1.000 16.72851 129 ALA A CA 1
ATOM 1955 C C . ALA A 1 129 ? 0.30000 -32.08200 4.28200 1.000 18.11191 129 ALA A C 1
ATOM 1956 O O . ALA A 1 129 ? -0.17700 -32.58400 3.25200 1.000 21.39472 129 ALA A O 1
ATOM 1963 N N . SER A 1 130 ? 0.18500 -32.66500 5.47400 1.000 17.56884 130 SER A N 1
ATOM 1964 C CA A SER A 1 130 ? -0.46900 -33.95900 5.61700 0.527 20.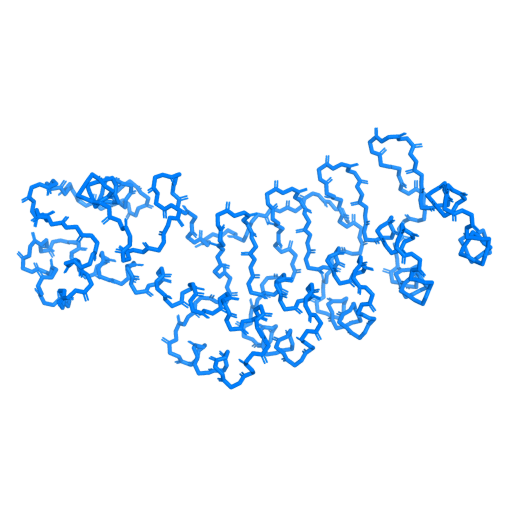15721 130 SER A CA 1
ATOM 1965 C CA B SER A 1 130 ? -0.45700 -33.96700 5.57200 0.473 19.82882 130 SER A CA 1
ATOM 1966 C C . SER A 1 130 ? -1.94500 -33.88800 5.26900 1.000 20.63361 130 SER A C 1
ATOM 1967 O O . SER A 1 130 ? -2.53100 -34.87400 4.81100 1.000 24.81430 130 SER A O 1
ATOM 1982 N N . ASN A 1 131 ? -2.56800 -32.74500 5.52600 1.000 18.92266 131 ASN A N 1
ATOM 1983 C CA . ASN A 1 131 ? -3.99900 -32.55200 5.32900 1.000 20.05012 131 ASN A CA 1
ATOM 1984 C C . ASN A 1 131 ? -4.33900 -31.88100 4.00300 1.000 21.09267 131 ASN A C 1
ATOM 1985 O O . ASN A 1 131 ? -5.51100 -31.56200 3.76000 1.000 22.74240 131 ASN A O 1
ATOM 1996 N N . GLY A 1 132 ? -3.35100 -31.67100 3.14100 1.000 19.94863 132 GLY A N 1
ATOM 1997 C CA . GLY A 1 132 ? -3.60200 -31.19300 1.79800 1.000 19.99397 132 GLY A CA 1
ATOM 1998 C C . GLY A 1 132 ? -3.91300 -29.72300 1.65400 1.000 20.44271 132 GLY A C 1
ATOM 1999 O O . GLY A 1 132 ? -4.48300 -29.33100 0.64200 1.000 23.95745 132 GLY A O 1
ATOM 2003 N N . HIS A 1 133 ? -3.53900 -28.87800 2.60200 1.000 19.03072 133 HIS A N 1
ATOM 2004 C CA . HIS A 1 133 ? -3.95100 -27.47200 2.58600 1.000 18.38030 133 HIS A CA 1
ATOM 2005 C C . HIS A 1 133 ? -2.83400 -26.64800 1.95400 1.000 18.48467 133 HIS A C 1
ATOM 2006 O O . HIS A 1 133 ? -1.97200 -26.09000 2.63200 1.000 18.35635 133 HIS A O 1
ATOM 2020 N N . LEU A 1 134 ? -2.87400 -26.57600 0.62500 1.000 19.55167 134 LEU A N 1
ATOM 2021 C CA . LEU A 1 134 ? -1.80300 -25.95800 -0.15100 1.000 20.22170 134 LEU A CA 1
ATOM 2022 C C . LEU A 1 134 ? -1.63700 -24.47400 0.16200 1.000 20.28851 134 LEU A C 1
ATOM 2023 O O . LEU A 1 134 ? -0.50900 -23.98800 0.31400 1.000 20.58209 134 LEU A O 1
ATOM 2039 N N . GLU A 1 135 ? -2.74000 -23.72800 0.25400 1.000 21.16494 135 GLU A N 1
ATOM 2040 C CA . GLU A 1 135 ? -2.59800 -22.29600 0.50200 1.000 20.86256 135 GLU A CA 1
ATOM 2041 C C . GLU A 1 135 ? -1.94600 -22.03700 1.85500 1.000 22.10611 135 GLU A C 1
ATOM 2042 O O . GLU A 1 135 ? -1.13600 -21.11200 2.00000 1.000 22.44381 135 GLU A O 1
ATOM 2052 N N . ILE A 1 136 ? -2.28100 -22.85100 2.86300 1.000 19.64700 136 ILE A N 1
ATOM 2053 C CA . ILE A 1 136 ? -1.65200 -22.69000 4.17000 1.000 18.69721 136 ILE A CA 1
ATOM 2054 C C . ILE A 1 136 ? -0.17200 -23.05100 4.11400 1.000 17.19968 136 ILE A C 1
ATOM 2055 O O . ILE A 1 136 ? 0.65900 -22.37900 4.73500 1.000 17.78168 136 ILE A O 1
ATOM 2071 N N . VAL A 1 137 ? 0.19100 -24.10800 3.38200 1.000 16.75300 137 VAL A N 1
ATOM 2072 C CA . VAL A 1 137 ? 1.61000 -24.41100 3.20100 1.000 16.56730 137 VAL A CA 1
ATOM 2073 C C . VAL A 1 137 ? 2.32800 -23.19700 2.64200 1.000 16.80538 137 VAL A C 1
ATOM 2074 O O . VAL A 1 137 ? 3.39200 -22.80400 3.13000 1.000 17.85240 137 VAL A O 1
ATOM 2087 N N . GLU A 1 138 ? 1.74400 -22.57000 1.61900 1.000 19.87278 138 GLU A N 1
ATOM 2088 C CA . GLU A 1 138 ? 2.37100 -21.39900 1.02600 1.000 21.61765 138 GLU A CA 1
ATOM 2089 C C . GLU A 1 138 ? 2.45100 -20.24600 2.01500 1.000 21.50594 138 GLU A C 1
ATOM 2090 O O . GLU A 1 138 ? 3.49400 -19.59800 2.11400 1.000 22.91697 138 GLU A O 1
ATOM 2102 N N . VAL A 1 139 ? 1.37600 -19.98000 2.77200 1.000 21.44989 139 VAL A N 1
ATOM 2103 C CA . VAL A 1 139 ? 1.41800 -18.88200 3.74700 1.000 21.90123 139 VAL A CA 1
ATOM 2104 C C . VAL A 1 139 ? 2.47000 -19.14600 4.81800 1.000 21.31571 139 VAL A C 1
ATOM 2105 O O . VAL A 1 139 ? 3.21100 -18.24600 5.23100 1.000 22.20248 139 VAL A O 1
ATOM 2118 N N . LEU A 1 140 ? 2.51900 -20.37100 5.32000 1.000 19.58715 140 LEU A N 1
ATOM 2119 C CA . LEU A 1 140 ? 3.49000 -20.68100 6.36000 1.000 18.78805 140 LEU A CA 1
ATOM 2120 C C . LEU A 1 140 ? 4.91000 -20.52600 5.84700 1.000 17.43383 140 LEU A C 1
ATOM 2121 O O . LEU A 1 140 ? 5.76900 -19.96400 6.53800 1.000 19.79032 140 LEU A O 1
ATOM 2137 N N . LEU A 1 141 ? 5.17400 -21.00000 4.63000 1.000 19.14288 141 LEU A N 1
ATOM 2138 C CA . LEU A 1 141 ? 6.50600 -20.83100 4.06500 1.000 19.72576 141 LEU A CA 1
ATOM 2139 C C . LEU A 1 141 ? 6.83600 -19.34800 3.88500 1.000 23.74251 141 LEU A C 1
ATOM 2140 O O . LEU A 1 141 ? 7.94800 -18.91800 4.19800 1.000 25.18355 141 LEU A O 1
ATOM 2156 N N . LYS A 1 142 ? 5.86200 -18.53000 3.46100 1.000 22.42874 142 LYS A N 1
ATOM 2157 C CA . LYS A 1 142 ? 6.12000 -17.09700 3.32600 1.000 24.96390 142 LYS A CA 1
ATOM 2158 C C . LYS A 1 142 ? 6.38200 -16.42600 4.66800 1.000 23.92141 142 LYS A C 1
ATOM 2159 O O . LYS A 1 142 ? 6.97600 -15.34200 4.70600 1.000 26.39578 142 LYS A O 1
ATOM 2169 N N . ASN A 1 143 ? 5.93000 -17.01900 5.76100 1.000 22.18271 143 ASN A N 1
ATOM 2170 C CA . ASN A 1 143 ? 6.19700 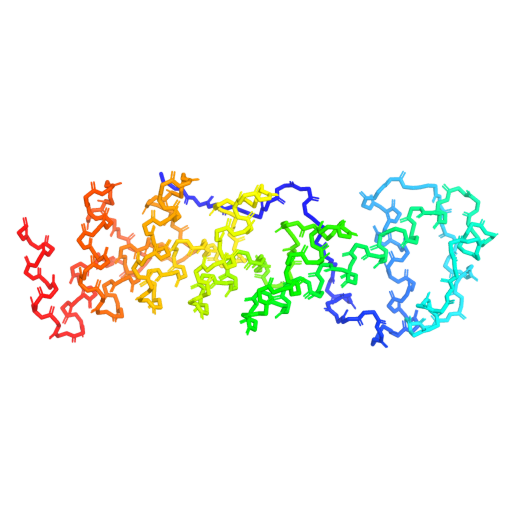-16.51700 7.09900 1.000 21.37156 143 ASN A CA 1
ATOM 2171 C C . ASN A 1 143 ? 7.40700 -17.18900 7.76200 1.000 23.46403 143 ASN A C 1
ATOM 2172 O O . ASN A 1 143 ? 7.58100 -17.05900 8.97700 1.000 25.61171 143 ASN A O 1
ATOM 2183 N N . GLY A 1 144 ? 8.24500 -17.89600 7.00400 1.000 22.61012 144 GLY A N 1
ATOM 2184 C CA . GLY A 1 144 ? 9.50500 -18.39600 7.53000 1.000 22.04610 144 GLY A CA 1
ATOM 2185 C C . GLY A 1 144 ? 9.48000 -19.79200 8.12200 1.000 21.09064 144 GLY A C 1
ATOM 2186 O O . GLY A 1 144 ? 10.40700 -20.16200 8.85200 1.000 23.96077 144 GLY A O 1
ATOM 2190 N N . ALA A 1 145 ? 8.46000 -20.58500 7.84200 1.000 18.32940 145 ALA A N 1
ATOM 2191 C CA . ALA A 1 145 ? 8.40700 -21.93400 8.38800 1.000 17.38296 145 ALA A CA 1
ATOM 2192 C C . ALA A 1 145 ? 9.62600 -22.75300 7.96800 1.000 17.69399 145 ALA A C 1
ATOM 2193 O O . ALA A 1 145 ? 10.07800 -22.70700 6.82000 1.000 18.85283 145 ALA A O 1
ATOM 2200 N N . ASP A 1 146 ? 10.12800 -23.54900 8.90200 1.000 16.94570 146 ASP A N 1
ATOM 2201 C CA . ASP A 1 146 ? 11.23100 -24.47800 8.64700 1.000 17.30695 146 ASP A CA 1
ATOM 2202 C C . ASP A 1 146 ? 10.74100 -25.64000 7.79000 1.000 16.17623 146 ASP A C 1
ATOM 2203 O O . ASP A 1 146 ? 9.98900 -26.49400 8.26100 1.000 17.51155 146 ASP A O 1
ATOM 2212 N N . VAL A 1 147 ? 11.20900 -25.69500 6.54200 1.000 16.14231 147 VAL A N 1
ATOM 2213 C CA . VAL A 1 147 ? 10.70700 -26.65400 5.58100 1.000 16.50807 147 VAL A CA 1
ATOM 2214 C C . VAL A 1 147 ? 11.08600 -28.07200 5.94000 1.000 17.21965 147 VAL A C 1
ATOM 2215 O O . VAL A 1 147 ? 10.41600 -29.00400 5.49700 1.000 18.76245 147 VAL A O 1
ATOM 2228 N N . ASN A 1 148 ? 12.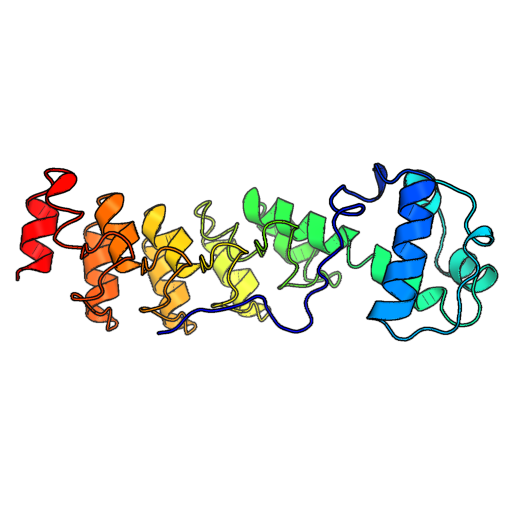13500 -28.26800 6.73200 1.000 17.46560 148 ASN A N 1
ATOM 2229 C CA . ASN A 1 148 ? 12.66700 -29.59700 7.01300 1.000 19.10057 148 ASN A CA 1
ATOM 2230 C C . ASN A 1 148 ? 12.49900 -30.03500 8.46700 1.000 19.81574 148 ASN A C 1
ATOM 2231 O O . ASN A 1 148 ? 13.05000 -31.06700 8.85200 1.000 25.17750 148 ASN A O 1
ATOM 2242 N N . ALA A 1 149 ? 11.78100 -29.28300 9.29100 1.000 18.89436 149 ALA A N 1
ATOM 2243 C CA . ALA A 1 149 ? 11.68100 -29.66300 10.69300 1.000 20.04230 149 ALA A CA 1
ATOM 2244 C C . ALA A 1 149 ? 10.89600 -30.95800 10.79400 1.000 21.46563 149 ALA A C 1
ATOM 2245 O O . ALA A 1 149 ? 9.83100 -31.08500 10.19800 1.000 26.24588 149 ALA A O 1
ATOM 2252 N N . SER A 1 150 ? 11.42300 -31.92900 11.52900 1.000 20.02601 150 SER A N 1
ATOM 2253 C CA . SER A 1 150 ? 10.81900 -33.25100 11.56200 1.000 20.81239 150 SER A CA 1
ATOM 2254 C C . SER A 1 150 ? 10.17400 -33.51200 12.90800 1.000 19.52590 150 SER A C 1
ATOM 2255 O O . SER A 1 150 ? 10.53800 -32.89800 13.92100 1.000 21.63938 150 SER A O 1
ATOM 2263 N N . ASP A 1 151 ? 9.21600 -34.43900 12.89000 1.000 19.15918 151 ASP A N 1
ATOM 2264 C CA . ASP A 1 151 ? 8.52500 -34.87100 14.09000 1.000 19.44931 151 ASP A CA 1
ATOM 2265 C C . ASP A 1 151 ? 9.37500 -35.88700 14.83600 1.000 20.52361 151 ASP A C 1
ATOM 2266 O O . ASP A 1 151 ? 10.51500 -36.17900 14.46200 1.000 21.08841 151 ASP A O 1
ATOM 2275 N N . LEU A 1 152 ? 8.83600 -36.40600 15.93300 1.000 20.94750 152 LEU A N 1
ATOM 2276 C CA . LEU A 1 152 ? 9.65400 -37.25400 16.78800 1.000 23.65957 152 LEU A CA 1
ATOM 2277 C C . LEU A 1 152 ? 10.05300 -38.56200 16.11900 1.000 25.32636 152 LEU A C 1
ATOM 2278 O O . LEU A 1 152 ? 10.99700 -39.21400 16.59500 1.000 29.15194 152 LEU A O 1
ATOM 2294 N N . THR A 1 153 ? 9.33900 -38.97100 15.06600 1.000 23.42542 153 THR A N 1
ATOM 2295 C CA . THR A 1 153 ? 9.68400 -40.16400 14.30300 1.000 23.94417 153 THR A CA 1
ATOM 2296 C C . THR A 1 153 ? 10.56500 -39.86800 13.09200 1.000 21.64957 153 THR A C 1
ATOM 2297 O O . THR A 1 153 ? 10.86600 -40.78900 12.31800 1.000 22.47545 153 THR A O 1
ATOM 2308 N N . GLY A 1 154 ? 10.99300 -38.62100 12.92000 1.000 19.31656 154 GLY A N 1
ATOM 2309 C CA . GLY A 1 154 ? 11.84600 -38.22000 11.82700 1.000 18.81644 154 GLY A CA 1
ATOM 2310 C C . GLY A 1 154 ? 11.12500 -37.85300 10.55300 1.000 16.67181 154 GLY A C 1
ATOM 2311 O O . GLY A 1 154 ? 11.77900 -37.63400 9.53100 1.000 17.18662 154 GLY A O 1
ATOM 2315 N N . ILE A 1 155 ? 9.80700 -37.78600 10.58400 1.000 16.90721 155 ILE A N 1
ATOM 2316 C CA . ILE A 1 155 ? 9.02400 -37.45700 9.40400 1.000 15.80709 155 ILE A CA 1
ATOM 2317 C C . ILE A 1 155 ? 9.05200 -35.94800 9.18900 1.000 15.25307 155 ILE A C 1
ATOM 2318 O O . ILE A 1 155 ? 8.71600 -35.17500 10.08600 1.000 16.57701 155 ILE A O 1
ATOM 2334 N N . THR A 1 156 ? 9.39100 -35.53400 7.98200 1.000 13.96072 156 THR A N 1
ATOM 2335 C CA . THR A 1 156 ? 9.40300 -34.14200 7.56600 1.000 13.86077 156 THR A CA 1
ATOM 2336 C C . THR A 1 156 ? 8.11500 -33.80600 6.83200 1.000 13.35999 156 THR A C 1
ATOM 2337 O O . THR A 1 156 ? 7.38500 -34.69600 6.38300 1.000 14.15215 156 THR A O 1
ATOM 2348 N N . PRO A 1 157 ? 7.85000 -32.51100 6.58800 1.000 14.47717 157 PRO A N 1
ATOM 2349 C CA . PRO A 1 157 ? 6.69600 -32.15000 5.73400 1.000 14.55735 157 PRO A CA 1
ATOM 2350 C C . PRO A 1 157 ? 6.70100 -32.82600 4.37600 1.000 13.54702 157 PRO A C 1
ATOM 2351 O O . PRO A 1 157 ? 5.63000 -33.20700 3.88900 1.000 14.13036 157 PRO A O 1
ATOM 2362 N N . LEU A 1 158 ? 7.86500 -32.96500 3.75100 1.000 13.31485 158 LEU A N 1
ATOM 2363 C CA . LEU A 1 158 ? 7.90800 -33.59400 2.43600 1.000 13.07948 158 LEU A CA 1
ATOM 2364 C C . LEU A 1 158 ? 7.51900 -35.06300 2.52800 1.000 13.33514 158 LEU A C 1
ATOM 2365 O O . LEU A 1 158 ? 6.78200 -35.57300 1.66700 1.000 13.34267 158 LEU A O 1
ATOM 2381 N N . HIS A 1 159 ? 7.97800 -35.76100 3.57500 1.000 12.87383 159 HIS A N 1
ATOM 2382 C CA . HIS A 1 159 ? 7.51700 -37.13000 3.79100 1.000 13.29486 159 HIS A CA 1
ATOM 2383 C C . HIS A 1 159 ? 6.00100 -37.16900 3.85800 1.000 13.03195 159 HIS A C 1
ATOM 2384 O O . HIS A 1 159 ? 5.35500 -38.02900 3.25200 1.000 14.51627 159 HIS A O 1
ATOM 2398 N N . ALA A 1 160 ? 5.43300 -36.25000 4.63900 1.000 13.75935 160 ALA A N 1
ATOM 2399 C CA . ALA A 1 160 ? 3.99600 -36.24100 4.87900 1.000 15.06483 160 ALA A CA 1
ATOM 2400 C C . ALA A 1 160 ? 3.21000 -35.99300 3.59900 1.000 14.48849 160 ALA A C 1
ATOM 2401 O O . ALA A 1 160 ? 2.21500 -36.67600 3.33700 1.000 16.42721 160 ALA A O 1
ATOM 2408 N N . ALA A 1 161 ? 3.64600 -35.03500 2.78400 1.000 14.02605 161 ALA A N 1
ATOM 2409 C CA . ALA A 1 161 ? 2.93500 -34.74000 1.55000 1.000 14.50220 161 ALA A CA 1
ATOM 2410 C C . ALA A 1 161 ? 3.08500 -35.87200 0.54200 1.000 13.86769 161 ALA A C 1
ATOM 2411 O O . ALA A 1 161 ? 2.15700 -36.15100 -0.21600 1.000 15.12057 161 ALA A O 1
ATOM 2418 N N . ALA A 1 162 ? 4.26500 -36.49000 0.48100 1.000 13.44302 162 ALA A N 1
ATOM 2419 C CA . ALA A 1 162 ? 4.47400 -37.60600 -0.42100 1.000 14.24933 162 ALA A CA 1
ATOM 2420 C C . ALA A 1 162 ? 3.59600 -38.79100 -0.03800 1.000 15.18837 162 ALA A C 1
ATOM 2421 O O . ALA A 1 162 ? 3.02700 -39.46400 -0.90600 1.000 16.85774 162 ALA A O 1
ATOM 2428 N N . ALA A 1 163 ? 3.47800 -39.08100 1.25500 1.000 14.12162 163 ALA A N 1
ATOM 2429 C CA . ALA A 1 163 ? 2.70700 -40.23000 1.69900 1.000 15.08975 163 ALA A CA 1
ATOM 2430 C C . ALA A 1 163 ? 1.23500 -40.02700 1.41800 1.000 15.59538 163 ALA A C 1
ATOM 2431 O O . ALA A 1 163 ? 0.52400 -40.98000 1.08800 1.000 18.33199 163 ALA A O 1
ATOM 2438 N N . THR A 1 164 ? 0.75100 -38.79800 1.57700 1.000 16.04380 164 THR A N 1
ATOM 2439 C CA . THR A 1 164 ? -0.67700 -38.51100 1.48700 1.000 16.98898 164 THR A CA 1
ATOM 2440 C C . THR A 1 164 ? -1.09600 -38.09500 0.08900 1.000 17.11394 164 THR A C 1
ATOM 2441 O O . THR A 1 164 ? -2.27300 -37.79700 -0.12300 1.000 20.01935 164 THR A O 1
ATOM 2452 N N . GLY A 1 165 ? -0.17300 -38.04500 -0.86100 1.000 17.15609 165 GLY A N 1
ATOM 2453 C CA . GLY A 1 165 ? -0.53100 -37.86900 -2.25400 1.000 18.19067 165 GLY A CA 1
ATOM 2454 C C . GLY A 1 165 ? -0.73400 -36.45900 -2.73300 1.000 18.83808 165 GLY A C 1
ATOM 2455 O O . GLY A 1 165 ? -1.39400 -36.26900 -3.75800 1.000 22.65162 165 GLY A O 1
ATOM 2459 N N . HIS A 1 166 ? -0.28800 -35.46200 -2.05800 1.000 15.92931 166 HIS A N 1
ATOM 2460 C CA . HIS A 1 166 ? -0.50500 -34.03400 -2.41700 1.000 15.95188 166 HIS A CA 1
ATOM 2461 C C . HIS A 1 166 ? 0.66400 -33.58900 -3.28600 1.000 16.68417 166 HIS A C 1
ATOM 2462 O O . HIS A 1 166 ? 1.64000 -33.09600 -2.71300 1.000 16.67838 166 HIS A O 1
ATOM 2476 N N . LEU A 1 167 ? 0.61000 -33.73800 -4.55900 1.000 16.45235 167 LEU A N 1
ATOM 2477 C CA . LEU A 1 167 ? 1.70300 -33.45900 -5.47600 1.000 16.37992 167 LEU A CA 1
ATOM 2478 C C . LEU A 1 167 ? 2.04700 -31.97700 -5.50800 1.000 17.16888 167 LEU A C 1
ATOM 2479 O O . LEU A 1 167 ? 3.22200 -31.61600 -5.56600 1.000 17.10140 167 LEU A O 1
ATOM 2495 N N . GLU A 1 168 ? 1.04400 -31.09600 -5.51800 1.000 16.73325 168 GLU A N 1
ATOM 2496 C CA . GLU A 1 168 ? 1.36200 -29.67000 -5.56300 1.000 18.03063 168 GLU A CA 1
ATOM 2497 C C . GLU A 1 168 ? 2.13200 -29.24400 -4.32700 1.000 16.92070 168 GLU A C 1
ATOM 2498 O O . GLU A 1 168 ? 3.07300 -28.44700 -4.40600 1.000 18.06330 168 GLU A O 1
ATOM 2510 N N . ILE A 1 169 ? 1.74700 -29.76700 -3.17300 1.000 15.39884 169 ILE A N 1
ATOM 2511 C CA . ILE A 1 169 ? 2.48100 -29.48600 -1.94900 1.000 15.54814 169 ILE A CA 1
ATOM 2512 C C . ILE A 1 169 ? 3.90100 -30.02700 -2.02400 1.000 14.50708 169 ILE A C 1
ATOM 2513 O O . ILE A 1 169 ? 4.84700 -29.36500 -1.59800 1.000 15.40740 169 ILE A O 1
ATOM 2529 N N . VAL A 1 170 ? 4.07800 -31.24200 -2.55300 1.000 14.47166 170 VAL A N 1
ATOM 2530 C CA . VAL A 1 170 ? 5.43000 -31.77000 -2.75900 1.000 14.30664 170 VAL A CA 1
ATOM 2531 C C . VAL A 1 170 ? 6.27000 -30.79100 -3.56300 1.000 15.36150 170 VAL A C 1
ATOM 2532 O O . VAL A 1 170 ? 7.42200 -30.50500 -3.21700 1.000 15.63009 170 VAL A O 1
ATOM 2545 N N . GLU A 1 171 ? 5.71200 -30.29400 -4.67300 1.000 15.89973 171 GLU A N 1
ATOM 2546 C CA . GLU A 1 171 ? 6.45200 -29.38300 -5.54000 1.000 17.44598 171 GLU A CA 1
ATOM 2547 C C . GLU A 1 171 ? 6.81600 -28.10300 -4.81200 1.000 17.62036 171 GLU A C 1
ATOM 2548 O O . GLU A 1 171 ? 7.95100 -27.62100 -4.93000 1.000 18.63408 171 GLU A O 1
ATOM 2560 N N . VAL A 1 172 ? 5.87400 -27.53000 -4.06300 1.000 16.60228 172 VAL A N 1
ATOM 2561 C CA . VAL A 1 172 ? 6.15800 -26.29000 -3.34900 1.000 16.80961 172 VAL A CA 1
ATOM 2562 C C . VAL A 1 172 ? 7.23100 -26.52400 -2.29700 1.000 16.11275 172 VAL A C 1
ATOM 2563 O O . VAL A 1 172 ? 8.13800 -25.70000 -2.13000 1.000 16.58024 172 VAL A O 1
ATOM 2576 N N . LEU A 1 173 ? 7.14000 -27.63000 -1.54900 1.000 15.24633 173 LEU A N 1
ATOM 2577 C CA . LEU A 1 173 ? 8.14000 -27.89700 -0.51800 1.000 14.94205 173 LEU A CA 1
ATOM 2578 C C . LEU A 1 173 ? 9.51900 -28.03700 -1.14500 1.000 15.02359 173 LEU A C 1
ATOM 2579 O O . LEU A 1 173 ? 10.50500 -27.49300 -0.63700 1.000 15.30610 173 LEU A O 1
ATOM 2595 N N . LEU A 1 174 ? 9.61500 -28.77800 -2.24800 1.000 15.05177 174 LEU A N 1
ATOM 2596 C CA . LEU A 1 174 ? 10.90200 -28.91800 -2.91400 1.000 16.39274 174 LEU A CA 1
ATOM 2597 C C . LEU A 1 174 ? 11.44300 -27.56200 -3.34800 1.000 17.49715 174 LEU A C 1
ATOM 2598 O O . LEU A 1 174 ? 12.64100 -27.28900 -3.19500 1.000 18.76864 174 LEU A O 1
ATOM 2614 N N . LYS A 1 175 ? 10.58600 -26.71800 -3.93000 1.000 17.67243 175 LYS A N 1
ATOM 2615 C CA . LYS A 1 175 ? 11.03400 -25.40600 -4.37900 1.000 19.11005 175 LYS A CA 1
ATOM 2616 C C . LYS A 1 175 ? 11.56100 -24.57900 -3.22000 1.000 18.90018 175 LYS A C 1
ATOM 2617 O O . LYS A 1 175 ? 12.44800 -23.74000 -3.40300 1.000 20.26414 175 LYS A O 1
ATOM 2627 N N . HIS A 1 176 ? 11.01800 -24.78200 -2.02900 1.000 18.05201 176 HIS A N 1
ATOM 2628 C CA . HIS A 1 176 ? 11.43800 -24.07200 -0.82900 1.000 17.81379 176 HIS A CA 1
ATOM 2629 C C . HIS A 1 176 ? 12.51700 -24.80200 -0.03700 1.000 18.54158 176 HIS A C 1
ATOM 2630 O O . HIS A 1 176 ? 12.75800 -24.46000 1.12000 1.000 20.98106 176 HIS A O 1
ATOM 2644 N N . GLY A 1 177 ? 13.19500 -25.76300 -0.63900 1.000 18.11400 177 GLY A N 1
ATOM 2645 C CA . GLY A 1 177 ? 14.38600 -26.31100 -0.04100 1.000 18.25132 177 GLY A CA 1
ATOM 2646 C C . GLY A 1 177 ? 14.21900 -27.60400 0.70900 1.000 17.02404 177 GLY A C 1
ATOM 2647 O O . GLY A 1 177 ? 15.14600 -28.01100 1.42200 1.000 18.53548 177 GLY A O 1
ATOM 2651 N N . ALA A 1 178 ? 13.08600 -28.27600 0.57400 1.000 15.37930 178 ALA A N 1
ATOM 2652 C CA . ALA A 1 178 ? 12.89500 -29.52100 1.30600 1.000 15.36356 178 ALA A CA 1
ATOM 2653 C C . ALA A 1 178 ? 13.95200 -30.53600 0.88400 1.000 15.69088 178 ALA A C 1
ATOM 2654 O O . ALA A 1 178 ? 14.30600 -30.63700 -0.29000 1.000 17.19165 178 ALA A O 1
ATOM 2661 N N . ASP A 1 179 ? 14.41900 -31.32900 1.84800 1.000 15.91782 179 ASP A N 1
ATOM 2662 C CA . ASP A 1 179 ? 15.40400 -32.37500 1.60100 1.000 16.33163 179 ASP A CA 1
ATOM 2663 C C . ASP A 1 179 ? 14.73200 -33.58700 0.98300 1.000 15.93890 179 ASP A C 1
ATOM 2664 O O . ASP A 1 179 ? 14.03200 -34.33400 1.66900 1.000 15.82453 179 ASP A O 1
ATOM 2673 N N . VAL A 1 180 ? 14.98000 -33.79700 -0.31000 1.000 16.24192 180 VAL A N 1
ATOM 2674 C CA . VAL A 1 180 ? 14.37600 -34.89800 -1.04000 1.000 15.35862 180 VAL A CA 1
ATOM 2675 C C . VAL A 1 180 ? 14.80200 -36.24300 -0.49600 1.000 15.63572 180 VAL A C 1
ATOM 2676 O O . VAL A 1 180 ? 14.08900 -37.23100 -0.69500 1.000 17.81721 180 VAL A O 1
ATOM 2689 N N . ASN A 1 181 ? 15.93200 -36.31700 0.20200 1.000 15.97381 181 ASN A N 1
ATOM 2690 C CA . ASN A 1 181 ? 16.45800 -37.58200 0.69200 1.000 16.91774 181 ASN A CA 1
ATOM 2691 C C . ASN A 1 181 ? 16.46700 -37.65000 2.21800 1.000 16.84150 181 ASN A C 1
ATOM 2692 O O . ASN A 1 181 ? 17.23500 -38.40500 2.82100 1.000 17.67017 181 ASN A O 1
ATOM 2703 N N . ALA A 1 182 ? 15.58900 -36.89300 2.85900 1.000 16.52858 182 ALA A N 1
ATOM 2704 C CA . ALA A 1 182 ? 15.42700 -37.01900 4.29600 1.000 15.72743 182 ALA A CA 1
ATOM 2705 C C . ALA A 1 182 ? 15.03100 -38.44300 4.65500 1.000 15.78118 182 ALA A C 1
ATOM 2706 O O . ALA A 1 182 ? 14.22400 -39.07500 3.97100 1.000 16.61783 182 ALA A O 1
ATOM 2713 N N . TYR A 1 183 ? 15.59100 -38.95900 5.73100 1.000 15.90527 183 TYR A N 1
ATOM 2714 C CA A TYR A 1 183 ? 15.20900 -40.27900 6.20300 0.470 16.76314 183 TYR A CA 1
ATOM 2715 C CA B TYR A 1 183 ? 15.24400 -40.28500 6.22100 0.530 16.02295 183 TYR A CA 1
ATOM 2716 C C . TYR A 1 183 ? 14.58900 -40.17500 7.58700 1.000 16.08830 183 TYR A C 1
ATOM 2717 O O . TYR A 1 183 ? 15.06200 -39.42100 8.44300 1.000 18.20887 183 TYR A O 1
ATOM 2750 N N . ASP A 1 184 ? 13.52200 -40.94100 7.79700 1.000 16.94685 184 ASP A N 1
ATOM 2751 C CA . ASP A 1 184 ? 12.86600 -41.00900 9.09400 1.000 17.95819 184 ASP A CA 1
ATOM 2752 C C . ASP A 1 184 ? 13.54400 -42.07000 9.94900 1.000 16.63463 184 ASP A C 1
ATOM 2753 O O . ASP A 1 184 ? 14.54700 -42.66600 9.55900 1.000 16.90545 184 ASP A O 1
ATOM 2762 N N . ASN A 1 185 ? 12.99800 -42.31200 11.14000 1.000 17.10916 185 ASN A N 1
ATOM 2763 C CA . ASN A 1 185 ? 13.68400 -43.20700 12.06000 1.000 19.83366 185 ASN A CA 1
ATOM 2764 C C . ASN A 1 185 ? 13.66300 -44.65500 11.59200 1.000 19.91283 185 ASN A C 1
ATOM 2765 O O . ASN A 1 185 ? 14.43000 -45.47000 12.11100 1.000 23.48511 185 ASN A O 1
ATOM 2776 N N . ASP A 1 186 ? 12.78300 -45.00200 10.65700 1.000 18.29409 186 ASP A N 1
ATOM 2777 C CA . ASP A 1 186 ? 12.75200 -46.33400 10.06600 1.000 19.46165 186 ASP A CA 1
ATOM 2778 C C . ASP A 1 186 ? 13.52800 -46.39200 8.76200 1.000 17.67408 186 ASP A C 1
ATOM 2779 O O . ASP A 1 186 ? 13.45200 -47.39200 8.03600 1.000 18.71901 186 ASP A O 1
ATOM 2788 N N . GLY A 1 187 ? 14.25300 -45.33300 8.43100 1.000 16.34598 187 GLY A N 1
ATOM 2789 C CA . GLY A 1 187 ? 15.03200 -45.30600 7.22000 1.000 16.57973 187 GLY A CA 1
ATOM 2790 C C . GLY A 1 187 ? 14.24000 -45.02200 5.97500 1.000 15.43852 187 GLY A C 1
ATOM 2791 O O . GLY A 1 187 ? 14.75000 -45.24700 4.87300 1.000 17.46487 187 GLY A O 1
ATOM 2795 N N . HIS A 1 188 ? 13.00400 -44.55500 6.10200 1.000 14.64793 188 HIS A N 1
ATOM 2796 C CA . HIS A 1 188 ? 12.20100 -44.26000 4.93300 1.000 14.53303 188 HIS A CA 1
ATOM 2797 C C . HIS A 1 188 ? 12.48300 -42.85000 4.44400 1.000 15.14311 188 HIS A C 1
ATOM 2798 O O . HIS A 1 188 ? 12.49300 -41.90400 5.23600 1.000 15.43874 188 HIS A O 1
ATOM 2813 N N . THR A 1 189 ? 12.65100 -42.70600 3.14600 1.000 14.79627 189 THR A N 1
ATOM 2814 C CA . THR A 1 189 ? 12.70600 -41.42300 2.47600 1.000 13.88442 189 THR A CA 1
ATOM 2815 C C . THR A 1 189 ? 11.32600 -41.08000 1.94700 1.000 13.56187 189 THR A C 1
ATOM 2816 O O . THR A 1 189 ? 10.41400 -41.91700 1.92400 1.000 13.37108 189 THR A O 1
ATOM 2827 N N . PRO A 1 190 ? 11.14900 -39.85900 1.45400 1.000 12.66463 190 PRO A N 1
ATOM 2828 C CA . PRO A 1 190 ? 9.87100 -39.53300 0.81000 1.000 12.77338 190 PRO A CA 1
ATOM 2829 C C . PRO A 1 190 ? 9.54000 -40.48300 -0.32600 1.000 13.59973 190 PRO A C 1
ATOM 2830 O O . PRO A 1 190 ? 8.35700 -40.80900 -0.53500 1.000 14.05889 190 PRO A O 1
ATOM 2841 N N . LEU A 1 191 ? 10.56100 -40.91700 -1.07600 1.000 13.73089 191 LEU A N 1
ATOM 2842 C CA . LEU A 1 191 ? 10.33600 -41.84100 -2.17600 1.000 13.56260 191 LEU A CA 1
ATOM 2843 C C . LEU A 1 191 ? 9.73000 -43.14800 -1.67700 1.000 13.36555 191 LEU A C 1
ATOM 2844 O O . LEU A 1 191 ? 8.81300 -43.68900 -2.30900 1.000 13.94836 191 LEU A O 1
ATOM 2860 N N . HIS A 1 192 ? 10.21800 -43.67300 -0.53800 1.000 13.25224 192 HIS A N 1
ATOM 2861 C CA . HIS A 1 192 ? 9.64700 -44.90100 0.00600 1.000 13.42243 192 HIS A CA 1
ATOM 2862 C C . HIS A 1 192 ? 8.17500 -44.72000 0.28100 1.000 13.68731 192 HIS A C 1
ATOM 2863 O O . HIS A 1 192 ? 7.37400 -45.62000 0.02100 1.000 14.11777 192 HIS A O 1
ATOM 2877 N N . LEU A 1 193 ? 7.80300 -43.58200 0.86100 1.000 13.39476 193 LEU A N 1
ATOM 2878 C CA . LEU A 1 193 ? 6.41100 -43.39600 1.24700 1.000 13.01454 193 LEU A CA 1
ATOM 2879 C C . LEU A 1 193 ? 5.50200 -43.14400 0.05300 1.000 13.20992 193 LEU A C 1
ATOM 2880 O O . LEU A 1 193 ? 4.37500 -43.65200 0.01700 1.000 14.94766 193 LEU A O 1
ATOM 2896 N N . ALA A 1 194 ? 5.96600 -42.38000 -0.93400 1.000 13.77265 194 ALA A N 1
ATOM 2897 C CA . ALA A 1 194 ? 5.19800 -42.24400 -2.16600 1.000 14.61824 194 ALA A CA 1
ATOM 2898 C C . ALA A 1 194 ? 4.97900 -43.59400 -2.81800 1.000 14.75728 194 ALA A C 1
ATOM 2899 O O . ALA A 1 194 ? 3.88400 -43.88500 -3.31100 1.000 16.66950 194 ALA A O 1
ATOM 2906 N N . ALA A 1 195 ? 5.99700 -44.44500 -2.80500 1.000 14.71084 195 ALA A N 1
ATOM 2907 C CA . ALA A 1 195 ? 5.83600 -45.77900 -3.36900 1.000 16.46155 195 ALA A CA 1
ATOM 2908 C C . ALA A 1 195 ? 4.86800 -46.61400 -2.54900 1.000 15.97947 195 ALA A C 1
ATOM 2909 O O . ALA A 1 195 ? 4.03600 -47.33400 -3.10800 1.000 17.94004 195 ALA A O 1
ATOM 2916 N N . LYS A 1 196 ? 4.97100 -46.54500 -1.22400 1.000 15.97892 196 LYS A N 1
ATOM 2917 C CA . LYS A 1 196 ? 4.12600 -47.35200 -0.36100 1.000 16.13571 196 LYS A CA 1
ATOM 2918 C C . LYS A 1 196 ? 2.65400 -47.05900 -0.59000 1.000 16.86164 196 LYS A C 1
ATOM 2919 O O . LYS A 1 196 ? 1.81800 -47.96600 -0.53300 1.000 18.85077 196 LYS A O 1
ATOM 2938 N N . TYR A 1 197 ? 2.31500 -45.80400 -0.83200 1.000 16.82098 197 TYR A N 1
ATOM 2939 C CA . TYR A 1 197 ? 0.92500 -45.39200 -0.98500 1.000 17.65544 197 TYR A CA 1
ATOM 2940 C C . TYR A 1 197 ? 0.53900 -45.19500 -2.44200 1.000 17.58012 197 TYR A C 1
ATOM 2941 O O . TYR A 1 197 ? -0.55200 -44.68100 -2.73000 1.000 20.65133 197 TYR A O 1
ATOM 2959 N N . GLY A 1 198 ? 1.38500 -45.65300 -3.36800 1.000 17.55735 198 GLY A N 1
ATOM 2960 C CA . GLY A 1 198 ? 1.00500 -45.75300 -4.76200 1.000 19.32875 198 GLY A CA 1
ATOM 2961 C C . GLY A 1 198 ? 0.93400 -44.45500 -5.53500 1.000 19.44992 198 GLY A C 1
ATOM 2962 O O . GLY A 1 198 ? 0.21700 -44.38300 -6.54000 1.000 23.20252 198 GLY A O 1
ATOM 2966 N N . HIS A 1 199 ? 1.68000 -43.43300 -5.11600 1.000 16.79714 199 HIS A N 1
ATOM 2967 C CA . HIS A 1 199 ? 1.61600 -42.10500 -5.73900 1.000 15.88593 199 HIS A CA 1
ATOM 2968 C C . HIS A 1 199 ? 2.70900 -41.97800 -6.80000 1.000 18.24333 199 HIS A C 1
ATOM 2969 O O . HIS A 1 199 ? 3.78700 -41.42800 -6.58400 1.000 18.18148 199 HIS A O 1
ATOM 2983 N N . LEU A 1 200 ? 2.38900 -42.49400 -7.98600 1.000 18.12533 200 LEU A N 1
ATOM 2984 C CA . LEU A 1 200 ? 3.36500 -42.60300 -9.07100 1.000 20.06035 200 LEU A CA 1
ATOM 2985 C C . LEU A 1 200 ? 3.83300 -41.23000 -9.54400 1.000 19.18896 200 LEU A C 1
ATOM 2986 O O . LEU A 1 200 ? 5.02600 -41.01700 -9.79000 1.000 19.96640 200 LEU A O 1
ATOM 3002 N N . GLU A 1 201 ? 2.91100 -40.28000 -9.67900 1.000 19.46434 201 GLU A N 1
ATOM 3003 C CA . GLU A 1 201 ? 3.30200 -38.94700 -10.12100 1.000 18.36507 201 GLU A CA 1
ATOM 3004 C C . GLU A 1 201 ? 4.25000 -38.28800 -9.12700 1.000 17.06029 201 GLU A C 1
ATOM 3005 O O . GLU A 1 201 ? 5.20700 -37.60800 -9.52700 1.000 19.20406 201 GLU A O 1
ATOM 3017 N N . ILE A 1 202 ? 4.01900 -38.49400 -7.83200 1.000 16.14276 202 ILE A N 1
ATOM 3018 C CA . ILE A 1 202 ? 4.94300 -37.97700 -6.83300 1.000 15.90193 202 ILE A CA 1
ATOM 3019 C C . ILE A 1 202 ? 6.29400 -38.66600 -6.92800 1.000 15.13823 202 ILE A C 1
ATOM 3020 O O . ILE A 1 202 ? 7.33700 -38.01400 -6.81300 1.000 15.53740 202 ILE A O 1
ATOM 3036 N N . VAL A 1 203 ? 6.30700 -39.98700 -7.13200 1.000 15.75278 203 VAL A N 1
ATOM 3037 C CA . VAL A 1 203 ? 7.57200 -40.69800 -7.32300 1.000 16.10517 203 VAL A CA 1
ATOM 3038 C C . VAL A 1 203 ? 8.37100 -40.05000 -8.44400 1.000 16.36989 203 VAL A C 1
ATOM 3039 O O . VAL A 1 203 ? 9.57300 -39.80200 -8.31500 1.000 17.23096 203 VAL A O 1
ATOM 3052 N N . GLU A 1 204 ? 7.70200 -39.75800 -9.55900 1.000 17.94891 204 GLU A N 1
ATOM 3053 C CA . GLU A 1 204 ? 8.39000 -39.15300 -10.69800 1.000 19.32164 204 GLU A CA 1
ATOM 3054 C C . GLU A 1 204 ? 8.97100 -37.78000 -10.35700 1.000 18.21968 204 GLU A C 1
ATOM 3055 O O . GLU A 1 204 ? 10.10800 -37.46000 -10.74100 1.000 20.47901 204 GLU A O 1
ATOM 3067 N N . VAL A 1 205 ? 8.21700 -36.95100 -9.63500 1.000 18.70887 205 VAL A N 1
ATOM 3068 C CA . VAL A 1 205 ? 8.73900 -35.64000 -9.24900 1.000 18.33441 205 VAL A CA 1
ATOM 3069 C C . VAL A 1 205 ? 9.93700 -35.78200 -8.31400 1.000 16.85468 205 VAL A C 1
ATOM 3070 O O . VAL A 1 205 ? 10.93100 -35.05600 -8.43600 1.000 18.05287 205 VAL A O 1
ATOM 3083 N N . LEU A 1 206 ? 9.84700 -36.69300 -7.33700 1.000 15.76847 206 LEU A N 1
ATOM 3084 C CA . LEU A 1 206 ? 10.94900 -36.86600 -6.40000 1.000 16.06251 206 LEU A CA 1
ATOM 3085 C C . LEU A 1 206 ? 12.20200 -37.31100 -7.13500 1.000 16.09686 206 LEU A C 1
ATOM 3086 O O . LEU A 1 206 ? 13.29600 -36.81200 -6.85600 1.000 17.54813 206 LEU A O 1
ATOM 3102 N N . LEU A 1 207 ? 12.05800 -38.24700 -8.07500 1.000 16.72316 207 LEU A N 1
ATOM 3103 C CA . LEU A 1 207 ? 13.21500 -38.69700 -8.84900 1.000 17.97761 207 LEU A CA 1
ATOM 3104 C C . LEU A 1 207 ? 13.82600 -37.54700 -9.63900 1.000 18.89656 207 LEU A C 1
ATOM 3105 O O . LEU A 1 207 ? 15.05400 -37.42000 -9.71600 1.000 21.28027 207 LEU A O 1
ATOM 3121 N N . LYS A 1 208 ? 12.99000 -36.72700 -10.27000 1.000 19.72221 208 LYS A N 1
ATOM 3122 C CA . LYS A 1 208 ? 13.50200 -35.59300 -11.02700 1.000 21.58205 208 LYS A CA 1
ATOM 3123 C C . LYS A 1 208 ? 14.23900 -34.59100 -10.14600 1.000 21.67910 208 LYS A C 1
ATOM 3124 O O . LYS A 1 208 ? 15.09500 -33.85800 -10.65300 1.000 24.92990 208 LYS A O 1
ATOM 3131 N N . HIS A 1 209 ? 13.93200 -34.54400 -8.84800 1.000 19.87551 209 HIS A N 1
ATOM 3132 C CA . HIS A 1 209 ? 14.58200 -33.63500 -7.91700 1.000 20.10135 209 HIS A CA 1
ATOM 3133 C C . HIS A 1 209 ? 15.67000 -34.30900 -7.09300 1.000 20.48787 209 HIS A C 1
ATOM 3134 O O . HIS A 1 209 ? 16.05100 -33.79000 -6.04100 1.000 23.53451 209 HIS A O 1
ATOM 3148 N N . GLY A 1 210 ? 16.17700 -35.45200 -7.54500 1.000 20.63011 210 GLY A N 1
ATOM 3149 C CA . GLY A 1 210 ? 17.36600 -36.03300 -6.95800 1.000 19.82498 210 GLY A CA 1
ATOM 3150 C C . GLY A 1 210 ? 17.14900 -37.10900 -5.92300 1.000 18.48690 210 GLY A C 1
ATOM 3151 O O . GLY A 1 210 ? 18.10200 -37.47400 -5.22300 1.000 20.64504 210 GLY A O 1
ATOM 3155 N N . ALA A 1 211 ? 15.94000 -37.63400 -5.79900 1.000 17.65056 211 ALA A N 1
ATOM 3156 C CA . ALA A 1 211 ? 15.73300 -38.71200 -4.84600 1.000 17.39976 211 ALA A CA 1
ATOM 3157 C C . ALA A 1 211 ? 16.65100 -39.88700 -5.16600 1.000 17.81649 211 ALA A C 1
ATOM 3158 O O . ALA A 1 211 ? 16.81800 -40.26600 -6.32200 1.000 19.75905 211 ALA A O 1
ATOM 3165 N N . ASP A 1 212 ? 17.20100 -40.49900 -4.11700 1.000 17.18101 212 ASP A N 1
ATOM 3166 C CA . ASP A 1 212 ? 18.08200 -41.66000 -4.23600 1.000 18.56560 212 ASP A CA 1
ATOM 3167 C C . ASP A 1 212 ? 17.21700 -42.90300 -4.39500 1.000 17.89070 212 ASP A C 1
ATOM 3168 O O . ASP A 1 212 ? 16.60400 -43.38900 -3.44500 1.000 17.75937 212 ASP A O 1
ATOM 3177 N N . VAL A 1 213 ? 17.14100 -43.41100 -5.61800 1.000 18.92231 213 VAL A N 1
ATOM 3178 C CA . VAL A 1 213 ? 16.26400 -44.53100 -5.89800 1.000 20.29639 213 VAL A CA 1
ATOM 3179 C C . VAL A 1 213 ? 16.70500 -45.78200 -5.15900 1.000 18.62495 213 VAL A C 1
ATOM 3180 O O . VAL A 1 213 ? 15.88700 -46.66700 -4.90200 1.000 20.97661 213 VAL A O 1
ATOM 3193 N N . ASN A 1 214 ? 17.96900 -45.86000 -4.75300 1.000 19.02037 214 ASN A N 1
ATOM 3194 C CA . ASN A 1 214 ? 18.51300 -47.04400 -4.10100 1.000 19.72574 214 ASN A CA 1
ATOM 3195 C C . ASN A 1 214 ? 18.51900 -46.97100 -2.57200 1.000 20.16299 214 ASN A C 1
ATOM 3196 O O . ASN A 1 214 ? 19.05700 -47.87000 -1.91500 1.000 21.26115 214 ASN A O 1
ATOM 3207 N N . ALA A 1 215 ? 17.92900 -45.93300 -1.99000 1.000 18.86029 215 ALA A N 1
ATOM 3208 C CA . ALA A 1 215 ? 17.85500 -45.84000 -0.54000 1.000 17.59324 215 ALA A CA 1
ATOM 3209 C C . ALA A 1 215 ? 17.15400 -47.07400 0.01800 1.000 15.90138 215 ALA A C 1
ATOM 3210 O O . ALA A 1 215 ? 16.09600 -47.47800 -0.46500 1.000 15.96132 215 ALA A O 1
ATOM 3217 N N . GLN A 1 216 ? 17.71900 -47.64600 1.07900 1.000 16.24280 216 GLN A N 1
ATOM 3218 C CA . GLN A 1 216 ? 17.18800 -48.83900 1.72400 1.000 15.05096 216 GLN A CA 1
ATOM 3219 C C . GLN A 1 216 ? 16.74600 -48.49200 3.14000 1.000 15.95018 216 GLN A C 1
ATOM 3220 O O . GLN A 1 216 ? 17.48900 -47.84000 3.88000 1.000 17.42222 216 GLN A O 1
ATOM 3234 N N . ASP A 1 217 ? 15.54400 -48.92500 3.51600 1.000 14.77551 217 ASP A N 1
ATOM 3235 C CA . ASP A 1 217 ? 14.99200 -48.65900 4.83900 1.000 15.70349 217 ASP A CA 1
ATOM 3236 C C . ASP A 1 217 ? 15.50400 -49.70000 5.82900 1.000 15.59839 217 ASP A C 1
ATOM 3237 O O . ASP A 1 217 ? 16.30100 -50.57800 5.49000 1.000 15.75108 217 ASP A O 1
ATOM 3246 N N . LYS A 1 218 ? 15.06900 -49.58600 7.08000 1.000 16.24084 218 LYS A N 1
ATOM 3247 C CA . LYS A 1 218 ? 15.61100 -50.45900 8.11400 1.000 17.48726 218 LYS A CA 1
ATOM 3248 C C . LYS A 1 218 ? 15.17600 -51.90600 7.95600 1.000 18.40773 218 LYS A C 1
ATOM 3249 O O . LYS A 1 218 ? 15.73600 -52.77100 8.62800 1.000 20.92599 218 LYS A O 1
ATOM 3268 N N . PHE A 1 219 ? 14.18100 -52.17600 7.11900 1.000 16.86223 219 PHE A N 1
ATOM 3269 C CA . PHE A 1 219 ? 13.71600 -53.51700 6.80000 1.000 18.00601 219 PHE A CA 1
ATOM 3270 C C . PHE A 1 219 ? 14.42800 -54.10300 5.59600 1.000 17.72160 219 PHE A C 1
ATOM 3271 O O . PHE A 1 219 ? 14.08700 -55.21200 5.16400 1.000 20.81862 219 PHE A O 1
ATOM 3288 N N . GLY A 1 220 ? 15.41800 -53.40000 5.06100 1.000 16.05137 220 GLY A N 1
ATOM 3289 C CA . GLY A 1 220 ? 16.19400 -53.90600 3.96600 1.000 15.61877 220 GLY A CA 1
ATOM 3290 C C . GLY A 1 220 ? 15.59000 -53.68900 2.61200 1.000 14.90796 220 GLY A C 1
ATOM 3291 O O . GLY A 1 220 ? 16.04300 -54.31900 1.64900 1.000 16.86492 220 GLY A O 1
ATOM 3295 N N . LYS A 1 221 ? 14.62800 -52.77100 2.49900 1.000 15.35409 221 LYS A N 1
ATOM 3296 C CA . LYS A 1 221 ? 13.83300 -52.60400 1.28900 1.000 15.36400 221 LYS A CA 1
ATOM 3297 C C . LYS A 1 221 ? 14.04400 -51.24200 0.64500 1.000 14.85237 221 LYS A C 1
ATOM 3298 O O . LYS A 1 221 ? 14.17000 -50.22800 1.33200 1.000 15.40493 221 LYS A O 1
ATOM 3317 N N . THR A 1 222 ? 14.04400 -51.23700 -0.68200 1.000 15.03011 222 THR A N 1
ATOM 3318 C CA . THR A 1 222 ? 13.99800 -50.03100 -1.48200 1.000 13.98767 222 THR A CA 1
ATOM 3319 C C . THR A 1 222 ? 12.55600 -49.69700 -1.86200 1.000 14.27486 222 THR A C 1
ATOM 3320 O O . THR A 1 222 ? 11.62700 -50.48400 -1.67300 1.000 15.45240 222 THR A O 1
ATOM 3331 N N . ALA A 1 223 ? 12.38700 -48.51900 -2.45400 1.000 15.26348 223 ALA A N 1
ATOM 3332 C CA . ALA A 1 223 ? 11.08800 -48.15400 -3.00800 1.000 15.37432 223 ALA A CA 1
ATOM 3333 C C . ALA A 1 223 ? 10.58500 -49.17800 -4.02100 1.000 14.98050 223 ALA A C 1
ATOM 3334 O O . ALA A 1 223 ? 9.38600 -49.47800 -4.05600 1.000 16.73359 223 ALA A O 1
ATOM 3341 N N . PHE A 1 224 ? 11.48100 -49.72200 -4.85100 1.000 16.47627 224 PHE A N 1
ATOM 3342 C CA . PHE A 1 224 ? 11.08500 -50.77500 -5.77000 1.000 16.86764 224 PHE A CA 1
ATOM 3343 C C . PHE A 1 224 ? 10.49600 -51.94600 -5.01300 1.000 16.87294 224 PHE A C 1
ATOM 3344 O O . PHE A 1 224 ? 9.42300 -52.44100 -5.36900 1.000 18.00308 224 PHE A O 1
ATOM 3361 N N . ASP A 1 225 ? 11.17900 -52.39900 -3.95900 1.000 17.03445 225 ASP A N 1
ATOM 3362 C CA . ASP A 1 225 ? 10.66700 -53.52800 -3.19000 1.000 17.48525 225 ASP A CA 1
ATOM 3363 C C . ASP A 1 225 ? 9.27800 -53.24000 -2.64600 1.000 17.10870 225 ASP A C 1
ATOM 3364 O O . ASP A 1 225 ? 8.40700 -54.11700 -2.64100 1.000 18.13755 225 ASP A O 1
ATOM 3373 N N . ILE A 1 226 ? 9.08200 -52.03600 -2.11900 1.000 16.49403 226 ILE A N 1
ATOM 3374 C CA . ILE A 1 226 ? 7.79200 -51.67500 -1.55200 1.000 18.34221 226 ILE A CA 1
ATOM 3375 C C . ILE A 1 226 ? 6.72200 -51.73100 -2.62400 1.000 20.64886 226 ILE A C 1
ATOM 3376 O O . ILE A 1 226 ? 5.61200 -52.22600 -2.39300 1.000 23.55972 226 ILE A O 1
ATOM 3392 N N . SER A 1 227 ? 7.03800 -51.23500 -3.81800 1.000 19.90296 227 SER A N 1
ATOM 3393 C CA A SER A 1 227 ? 6.05100 -51.24400 -4.89200 0.620 21.81230 227 SER A CA 1
ATOM 3394 C CA B SER A 1 227 ? 6.06200 -51.24500 -4.90300 0.380 21.37789 227 SER A CA 1
ATOM 3395 C C . SER A 1 227 ? 5.67400 -52.66900 -5.28700 1.000 23.65439 227 SER A C 1
ATOM 3396 O O . SER A 1 227 ? 4.49400 -52.96100 -5.53800 1.000 26.49274 227 SER A O 1
ATOM 3411 N N . ILE A 1 228 ? 6.65000 -53.57100 -5.34700 1.000 23.84135 228 ILE A N 1
ATOM 3412 C CA . ILE A 1 228 ? 6.35600 -54.96300 -5.66600 1.000 26.20884 228 ILE A CA 1
ATOM 3413 C C . ILE A 1 228 ? 5.54100 -55.59900 -4.54800 1.000 27.65120 228 ILE A C 1
ATOM 3414 O O . ILE A 1 228 ? 4.61900 -56.38700 -4.80500 1.000 29.24037 228 ILE A O 1
ATOM 3430 N N . ASP A 1 229 ? 5.86800 -55.27300 -3.29200 1.000 27.40645 229 ASP A N 1
ATOM 3431 C CA . ASP A 1 229 ? 5.12300 -55.81000 -2.15800 1.000 29.36845 229 ASP A CA 1
ATOM 3432 C C . ASP A 1 229 ? 3.65200 -55.44900 -2.25600 1.000 30.45964 229 ASP A C 1
ATOM 3433 O O . ASP A 1 229 ? 2.78600 -56.22400 -1.83100 1.000 32.10497 229 ASP A O 1
ATOM 3442 N N . ASN A 1 230 ? 3.36500 -54.29000 -2.81600 1.000 31.87772 230 ASN A N 1
ATOM 3443 C CA . ASN A 1 230 ? 1.98600 -53.87800 -3.00900 1.000 33.17634 230 ASN A CA 1
ATOM 3444 C C . ASN A 1 230 ? 1.41800 -54.29500 -4.34800 1.000 33.56032 230 ASN A C 1
ATOM 3445 O O . ASN A 1 230 ? 0.27100 -53.95300 -4.64900 1.000 33.98660 230 ASN A O 1
ATOM 3456 N N . GLY A 1 231 ? 2.16800 -55.02800 -5.16600 1.000 35.32938 231 GLY A N 1
ATOM 3457 C CA . GLY A 1 231 ? 1.67100 -55.45600 -6.45600 1.000 36.00597 231 GLY A CA 1
ATOM 3458 C C . GLY A 1 231 ? 1.44300 -54.33500 -7.44400 1.000 36.43153 231 GLY A C 1
ATOM 3459 O O . GLY A 1 231 ? 0.56800 -54.45400 -8.32500 1.000 37.11685 231 GLY A O 1
ATOM 3463 N N . ASN A 1 232 ? 2.18500 -53.24300 -7.31700 1.000 36.13350 232 ASN A N 1
ATOM 3464 C CA . ASN A 1 232 ? 2.00500 -52.07900 -8.17000 1.000 36.44750 232 ASN A CA 1
ATOM 3465 C C . ASN A 1 232 ? 3.08600 -52.08100 -9.23800 1.000 40.50911 232 ASN A C 1
ATOM 3466 O O . ASN A 1 232 ? 4.12800 -51.42900 -9.11200 1.000 39.27760 232 ASN A O 1
ATOM 3477 N N . GLU A 1 233 ? 2.80200 -52.80100 -10.32400 1.000 47.72096 233 GLU A N 1
ATOM 3478 C CA . GLU A 1 233 ? 3.79300 -52.94400 -11.38200 1.000 55.74979 233 GLU A CA 1
ATOM 3479 C C . GLU A 1 233 ? 3.93500 -51.65300 -12.16700 1.000 51.76105 233 GLU A C 1
ATOM 3480 O O . GLU A 1 233 ? 5.03100 -51.34200 -12.65100 1.000 52.54109 233 GLU A O 1
ATOM 3487 N N . ASP A 1 234 ? 2.85200 -50.87300 -12.26800 1.000 48.17500 234 ASP A N 1
ATOM 3488 C CA . ASP A 1 234 ? 2.95400 -49.52500 -12.81800 1.000 45.73437 234 ASP A CA 1
ATOM 3489 C C . ASP A 1 234 ? 4.11200 -48.78700 -12.14800 1.000 39.43199 234 ASP A C 1
ATOM 3490 O O . ASP A 1 234 ? 5.01100 -48.26100 -12.81000 1.000 37.57182 234 ASP A O 1
ATOM 3499 N N . LEU A 1 235 ? 4.09700 -48.74800 -10.82300 1.000 33.78810 235 LEU A N 1
ATOM 3500 C CA . LEU A 1 235 ? 5.12300 -48.00000 -10.11900 1.000 32.17430 235 LEU A CA 1
ATOM 3501 C C . LEU A 1 235 ? 6.45600 -48.71600 -10.19000 1.000 31.58297 235 LEU A C 1
ATOM 3502 O O . LEU A 1 235 ? 7.49300 -48.08000 -10.39100 1.000 29.92889 235 LEU A O 1
ATOM 3518 N N . ALA A 1 236 ? 6.44700 -50.03700 -10.07700 1.000 33.06321 236 ALA A N 1
ATOM 3519 C CA . ALA A 1 236 ? 7.69000 -50.78500 -10.21200 1.000 36.83183 236 ALA A CA 1
ATOM 3520 C C . ALA A 1 236 ? 8.40900 -50.44600 -11.51700 1.000 39.33098 236 ALA A C 1
ATOM 3521 O O . ALA A 1 236 ? 9.63400 -50.29800 -11.53000 1.000 40.05721 236 ALA A O 1
ATOM 3528 N N . GLU A 1 237 ? 7.65700 -50.29400 -12.61900 1.000 41.30355 237 GLU A N 1
ATOM 3529 C CA . GLU A 1 237 ? 8.26700 -50.04300 -13.92500 1.000 43.37250 237 GLU A CA 1
ATOM 3530 C C . GLU A 1 237 ? 8.89100 -48.65200 -13.99400 1.000 43.41909 237 GLU A C 1
ATOM 3531 O O . GLU A 1 237 ? 9.99500 -48.48700 -14.53000 1.000 43.90583 237 GLU A O 1
ATOM 3535 N N . ILE A 1 238 ? 8.19500 -47.64200 -13.46800 1.000 41.85482 238 ILE A N 1
ATOM 3536 C CA . ILE A 1 238 ? 8.75600 -46.29500 -13.41000 1.000 42.64672 238 ILE A CA 1
ATOM 3537 C C . ILE A 1 238 ? 10.08300 -46.30900 -12.66600 1.000 43.10101 238 ILE A C 1
ATOM 3538 O O . ILE A 1 238 ? 11.04700 -45.64100 -13.06200 1.000 44.70933 238 ILE A O 1
ATOM 3554 N N . LEU A 1 239 ? 10.15000 -47.05800 -11.56600 1.000 42.22650 239 LEU A N 1
ATOM 3555 C CA . LEU A 1 239 ? 11.36600 -47.07800 -10.76200 1.000 43.70031 239 LEU A CA 1
ATOM 3556 C C . LEU A 1 239 ? 12.48600 -47.80400 -11.48700 1.000 50.57962 239 LEU A C 1
ATOM 3557 O O . LEU A 1 239 ? 13.65500 -47.41500 -11.38300 1.000 51.40577 239 LEU A O 1
ATOM 3573 N N . GLN A 1 240 ? 12.15700 -48.84100 -12.23300 1.000 56.71554 240 GLN A N 1
ATOM 3574 C CA . GLN A 1 240 ? 13.17900 -49.53200 -13.05500 1.000 63.84663 240 GLN A CA 1
ATOM 3575 C C . GLN A 1 240 ? 13.65200 -48.60400 -14.18300 1.000 65.99779 240 GLN A C 1
ATOM 3576 O O . GLN A 1 240 ? 14.86300 -48.33400 -14.27100 1.000 65.72681 240 GLN A O 1
ATOM 3590 N N . LYS A 1 241 ? 12.72600 -48.11800 -14.99600 1.000 67.79168 241 LYS A N 1
ATOM 3591 C CA . LYS A 1 241 ? 13.06600 -47.19700 -16.10200 1.000 69.49275 241 LYS A CA 1
ATOM 3592 C C . LYS A 1 241 ? 13.53600 -45.86200 -15.51100 1.000 70.51003 241 LYS A C 1
ATOM 3593 O O . LYS A 1 241 ? 14.59400 -45.39200 -15.95500 1.000 71.41587 241 LYS A O 1
#

Organism: Homo sapiens (NCBI:txid9606)

Foldseek 3Di:
DEQAAADPPADADDDLCQDQQLPFQQVNQLVVQVVCCVVVVFDDADSVLDRGGSNVVVPDDLVSQCVSPVGCRNVVVVVSVQSVLQVQLLVCLLVLVLVSNVVSVVVPHDLRHQHNQGDGSLLNNLLNQNQSSNVVSVVSPYDLLHAGPQRQGSLLNNLLNQNQVSNVVSVVSPYDLAGQGNQQDGSLLNNLLNVNQVNNVVSVVSPYDQPRAGNVRDGSLRSNVVVVNVVNNVVSVD

InterPro domains:
  IPR000418 Ets domain [PF00178] (341-420)
  IPR000418 Ets domain [PR00454] (339-352)
  IPR000418 Ets domain [PR00454] (364-382)
  IPR000418 Ets domain [PR00454] (383-401)
  IPR000418 Ets domain [PR00454] (402-420)
  IPR000418 Ets domain [PS00346] (386-401)
  IPR000418 Ets domain [PS50061] (339-420)
  IPR000418 Ets domain [SM00413] (338-424)
  IPR003118 Pointed domain [PF02198] (40-123)
  IPR003118 Pointed domain [PS51433] (40-124)
  IPR003118 Pointed domain [SM00251] (38-124)
  IPR013761 Sterile alpha motif/pointed domain superfamily [G3DSA:1.10.150.50] (46-127)
  IPR013761 Sterile alpha motif/pointed domain superfamily [SSF47769] (24-122)
  IPR036388 Winged helix-like DNA-binding domain superfamily [G3DSA:1.10.10.10] (322-439)
  IPR036390 Winged helix DNA-binding domain superfamily [SSF46785] (315-439)
  IPR046328 ETS family [PTHR11849] (57-425)

Radius of gyration: 21.05 Å; Cα contacts (8 Å, |Δi|>4): 434; chains: 1; bounding box: 28×49×62 Å

B-factor: mean 26.7, std 14.48, range [12.66, 258.94]

Solvent-accessible surface area: 11413 Å² total; per-residue (Å²): 64,62,59,46,60,48,58,144,70,11,47,114,52,48,96,108,0,62,104,56,4,70,129,4,52,93,77,14,0,28,69,0,3,64,39,0,52,125,96,59,105,35,57,124,26,82,45,94,41,0,114,29,64,0,135,30,0,55,151,31,76,70,70,55,0,111,194,90,12,111,146,1,0,54,66,0,51,66,8,2,50,85,22,49,40,3,106,61,0,15,45,6,0,90,65,20,104,59,66,74,0,136,91,8,24,90,96,44,12,45,18,10,10,18,48,67,80,5,73,4,0,0,10,19,0,0,33,67,26,49,51,58,0,0,71,7,0,17,128,74,53,12,42,18,29,2,4,14,108,78,5,27,1,0,0,0,7,0,0,20,63,28,58,57,109,3,0,77,25,0,19,132,90,48,10,22,18,34,0,105,10,105,50,17,13,7,0,3,1,15,0,1,73,122,35,48,41,105,3,0,72,26,0,53,108,97,48,12,70,49,114,18,121,8,134,125,40,76,31,2,85,51,11,0,81,88,84,62,38,87,107,0,7,53,55,16,153,120

Secondary structure (P-SEA, 3-state):
cccccccccccccccccccccccccaaaaaaaaaaaaaaacccccccccccccaaaaaaccaaaaaaaccccaaaaaaaaaaaaaaaaaaaaaaacaaaaaaaaaaacccccccccccccaaaaaaaacaaaaaaaaaaacccccccccccccaaaaaaaacaaaaaaaaaaacccccccccccccaaaaaaaacaaaaaaaaaaacccccccccccccaaaaaaaaccaaaaaaaac